Protein AF-A0A7R9CJ74-F1 (afdb_monomer_lite)

Secondary structure (DSSP, 8-state):
---EEEEEEE--TTTTGGG---S-STTSS-S-------TTHHHHHHHHHHHHHHHHHHT-------PPP--BTTEEEEE--EEEEEEE-TTS-TTTTTGGGS---S-EEEEES--TTTSSS-HHHHT--SEEEEEEEEEB-HHHHHTT-EEEEEEEE-SSEEEEEETTEEEEEEE-SSS-EEEE-TTT--BTSEEEEEEEEE----TTSSS------------

Foldseek 3Di:
DFKWKKKKKFDPPVVVVVPDDDDDPPPPPPPDDDDDDDPVVVVVVVVVVVVVVVVVVVVPPPPPPPDDHDDDPGMDMDTPFFKWWKDDPPPVCCVVVLVQQDPDPPTDIDGPRDDQLPPDPDPCRVPDFFKMKTKDKDAAALVSVVSVIWIKMKIAFAAAKKWKHKNSHTFDIDGHGHGMDMGICSPPDDHPDMIMMMMMGGNDADCPHVVHDDDDDPPDPPD

Organism: Timema cristinae (NCBI:txid61476)

Radius of gyration: 25.04 Å; chains: 1; bounding box: 39×67×77 Å

InterPro domains:
  IPR006104 Glycosyl hydrolases family 2, sugar binding domain [PF02837] (79-200)
  IPR008979 Galactose-binding-like domain superfamily [SSF49785] (65-220)

pLDDT: mean 78.17, std 23.74, range [27.81, 98.56]

Sequence (223 aa):
MPLEGYVLCSKSLFTQSLRQRPASVAQLANTLVVLSSTAEDEEIELKSSMLVWLCLLTYVVTADGMLYPQESETREVVSLDGIWKFKWDKNHEGFSDIWFSKELQNWTSMPVPSSFNDIPVSSSLRDHVGWVWYQRSFYAPTAWLKHNLRVFIRLGSVHYAANVWLKGELVTSHRGGALPFQGEVTQSVNYGGENIVTVAANNTLSQHTIPQGTVLHTNNTNR

Structure (mmCIF, N/CA/C/O backbone):
data_AF-A0A7R9CJ74-F1
#
_entry.id   AF-A0A7R9CJ74-F1
#
loop_
_atom_site.group_PDB
_atom_site.id
_atom_site.type_symbol
_atom_site.label_atom_id
_atom_site.label_alt_id
_atom_site.label_comp_id
_atom_site.label_asym_id
_atom_site.label_entity_id
_atom_site.label_seq_id
_atom_site.pdbx_PDB_ins_code
_atom_site.Cartn_x
_atom_site.Cartn_y
_atom_site.Cartn_z
_atom_site.occupancy
_atom_site.B_iso_or_equiv
_atom_site.auth_seq_id
_atom_site.auth_comp_id
_atom_site.auth_asym_id
_atom_site.auth_atom_id
_atom_site.pdbx_PDB_model_num
ATOM 1 N N . MET A 1 1 ? 13.252 -5.061 -1.702 1.00 32.75 1 MET A N 1
ATOM 2 C CA . MET A 1 1 ? 12.845 -5.331 -0.304 1.00 32.75 1 MET A CA 1
ATOM 3 C C . MET A 1 1 ? 11.335 -5.276 -0.235 1.00 32.75 1 MET A C 1
ATOM 5 O O . MET A 1 1 ? 10.751 -4.479 -0.968 1.00 32.75 1 MET A O 1
ATOM 9 N N . PRO A 1 2 ? 10.727 -6.190 0.522 1.00 41.88 2 PRO A N 1
ATOM 10 C CA . PRO A 1 2 ? 9.335 -6.526 0.333 1.00 41.88 2 PRO A CA 1
ATOM 11 C C . PRO A 1 2 ? 8.371 -5.503 0.922 1.00 41.88 2 PRO A C 1
ATOM 13 O O . PRO A 1 2 ? 8.668 -4.880 1.934 1.00 41.88 2 PRO A O 1
ATOM 16 N N . LEU A 1 3 ? 7.202 -5.379 0.292 1.00 39.25 3 LEU A N 1
ATOM 17 C CA . LEU A 1 3 ? 6.057 -4.702 0.891 1.00 39.25 3 LEU A CA 1
ATOM 18 C C . LEU A 1 3 ? 5.662 -5.471 2.158 1.00 39.25 3 LEU A C 1
ATOM 20 O O . LEU A 1 3 ? 5.455 -6.670 2.083 1.00 39.25 3 LEU A O 1
ATOM 24 N N . GLU A 1 4 ? 5.595 -4.829 3.313 1.00 38.75 4 GLU A N 1
ATOM 25 C CA . GLU A 1 4 ? 5.121 -5.451 4.559 1.00 38.75 4 GLU A CA 1
ATOM 26 C C . GLU A 1 4 ? 3.922 -4.635 5.025 1.00 38.75 4 GLU A C 1
ATOM 28 O O . GLU A 1 4 ? 4.028 -3.410 5.078 1.00 38.75 4 GLU A O 1
ATOM 33 N N . GLY A 1 5 ? 2.768 -5.255 5.273 1.00 40.25 5 GLY A N 1
ATOM 34 C CA . GLY A 1 5 ? 1.509 -4.532 5.466 1.00 40.25 5 GLY A CA 1
ATOM 35 C C . GLY A 1 5 ? 0.769 -4.977 6.721 1.00 40.25 5 GLY A C 1
ATOM 36 O O . GLY A 1 5 ? 0.480 -6.154 6.897 1.00 40.25 5 GLY A O 1
ATOM 37 N N . TYR A 1 6 ? 0.374 -4.022 7.555 1.00 43.97 6 TYR A N 1
ATOM 38 C CA . TYR A 1 6 ? -0.398 -4.239 8.774 1.00 43.97 6 TYR A CA 1
ATOM 39 C C . TYR A 1 6 ? -1.577 -3.268 8.831 1.00 43.97 6 TYR A C 1
ATOM 41 O O . TYR A 1 6 ? -1.462 -2.106 8.449 1.00 43.97 6 TYR A O 1
ATOM 49 N N . VAL A 1 7 ? -2.707 -3.707 9.373 1.00 53.47 7 VAL A N 1
ATOM 50 C CA . VAL A 1 7 ? -3.752 -2.816 9.884 1.00 53.47 7 VAL A CA 1
ATOM 51 C C . VAL A 1 7 ? -3.603 -2.769 11.398 1.00 53.47 7 VAL A C 1
ATOM 53 O O . VAL A 1 7 ? -3.742 -3.783 12.080 1.00 53.47 7 VAL A O 1
ATOM 56 N N . LEU A 1 8 ? -3.297 -1.589 11.927 1.00 44.00 8 LEU A N 1
ATOM 57 C CA . LEU A 1 8 ? -3.240 -1.330 13.361 1.00 44.00 8 LEU A CA 1
ATOM 58 C C . LEU A 1 8 ? -4.566 -0.713 13.799 1.00 44.00 8 LEU A C 1
ATOM 60 O O . LEU A 1 8 ? -4.994 0.301 13.252 1.00 44.00 8 LEU A O 1
ATOM 64 N N . CYS A 1 9 ? -5.174 -1.261 14.844 1.00 35.03 9 CYS A N 1
ATOM 65 C CA . CYS A 1 9 ? -6.313 -0.654 15.510 1.00 35.03 9 CYS A CA 1
ATOM 66 C C . CYS A 1 9 ? -5.962 -0.357 16.975 1.00 35.03 9 CYS A C 1
ATOM 68 O O . CYS A 1 9 ? -5.483 -1.232 17.692 1.00 35.03 9 CYS A O 1
ATOM 70 N N . SER A 1 10 ? -6.158 0.880 17.439 1.00 33.59 10 SER A N 1
ATOM 71 C CA . SER A 1 10 ? -5.828 1.289 18.813 1.00 33.59 10 SER A CA 1
ATOM 72 C C . SER A 1 10 ? -6.941 2.130 19.421 1.00 33.59 10 SER A C 1
ATOM 74 O O . SER A 1 10 ? -7.396 3.102 18.814 1.00 33.59 10 SER A O 1
ATOM 76 N N . LYS A 1 11 ? -7.305 1.856 20.683 1.00 29.02 11 LYS A N 1
ATOM 77 C CA . LYS A 1 11 ? -7.970 2.863 21.528 1.00 29.02 11 LYS A CA 1
ATOM 78 C C . LYS A 1 11 ? -7.045 4.075 21.620 1.00 29.02 11 LYS A C 1
ATOM 80 O O . LYS A 1 11 ? -5.838 3.921 21.825 1.00 29.02 11 LYS A O 1
ATOM 85 N N . SER A 1 12 ? -7.582 5.281 21.464 1.00 30.86 12 SER A N 1
ATOM 86 C CA . SER A 1 12 ? -6.839 6.482 21.842 1.00 30.86 12 SER A CA 1
ATOM 87 C C . SER A 1 12 ? -6.657 6.463 23.361 1.00 30.86 12 SER A C 1
ATOM 89 O O . SER A 1 12 ? -7.578 6.780 24.107 1.00 30.86 12 SER A O 1
ATOM 91 N N . LEU A 1 13 ? -5.473 6.076 23.843 1.00 33.56 13 LEU A N 1
ATOM 92 C CA . LEU A 1 13 ? -5.113 6.254 25.257 1.00 33.56 13 LEU A CA 1
ATOM 93 C C . LEU A 1 13 ? -4.895 7.736 25.605 1.00 33.56 13 LEU A C 1
ATOM 95 O O . LEU A 1 13 ? -4.852 8.103 26.779 1.00 33.56 13 LEU A O 1
ATOM 99 N N . PHE A 1 14 ? -4.810 8.608 24.596 1.00 30.73 14 PHE A N 1
ATOM 100 C CA . PHE A 1 14 ? -4.540 10.026 24.802 1.00 30.73 14 PHE A CA 1
ATOM 101 C C . PHE A 1 14 ? -5.739 10.796 25.370 1.00 30.73 14 PHE A C 1
ATOM 103 O O . PHE A 1 14 ? -5.551 11.811 26.031 1.00 30.73 14 PHE A O 1
ATOM 110 N N . THR A 1 15 ? -6.966 10.290 25.208 1.00 30.59 15 THR A N 1
ATOM 111 C CA . THR A 1 15 ? -8.166 10.917 25.792 1.00 30.59 15 THR A CA 1
ATOM 112 C C . THR A 1 15 ? -8.555 10.373 27.169 1.00 30.59 15 THR A C 1
ATOM 114 O O . THR A 1 15 ? -9.323 11.030 27.867 1.00 30.59 15 THR A O 1
ATOM 117 N N . GLN A 1 16 ? -8.014 9.232 27.618 1.00 29.72 16 GLN A N 1
ATOM 118 C CA . GLN A 1 16 ? -8.291 8.698 28.965 1.00 29.72 16 GLN A CA 1
ATOM 119 C C . GLN A 1 16 ? -7.237 9.071 30.019 1.00 29.72 16 GLN A C 1
ATOM 121 O O . GLN A 1 16 ? -7.574 9.166 31.198 1.00 29.72 16 GLN A O 1
ATOM 126 N N . SER A 1 17 ? -5.995 9.367 29.619 1.00 27.81 17 SER A N 1
ATOM 127 C CA . SER A 1 17 ? -4.910 9.720 30.555 1.00 27.81 17 SER A CA 1
ATOM 128 C C . SER A 1 17 ? -5.078 11.096 31.233 1.00 27.81 17 SER A C 1
ATOM 130 O O . SER A 1 17 ? -4.503 11.348 32.289 1.00 27.81 17 SER A O 1
ATOM 132 N N . LEU A 1 18 ? -5.927 11.982 30.696 1.00 32.66 18 LEU A N 1
ATOM 133 C CA . LEU A 1 18 ? -6.182 13.302 31.294 1.00 32.66 18 LEU A CA 1
ATOM 134 C C . LEU A 1 18 ? -7.270 13.312 32.381 1.00 32.66 18 LEU A C 1
ATOM 136 O O . LEU A 1 18 ? -7.538 14.367 32.949 1.00 32.66 18 LEU A O 1
ATOM 140 N N . ARG A 1 19 ? -7.891 12.169 32.712 1.00 34.31 19 ARG A N 1
ATOM 141 C CA . ARG A 1 19 ? -8.951 12.117 33.740 1.00 34.31 19 ARG A CA 1
ATOM 142 C C . ARG A 1 19 ? -8.518 11.596 35.106 1.00 34.31 19 ARG A C 1
ATOM 144 O O . ARG A 1 19 ? -9.346 11.573 36.012 1.00 34.31 19 ARG A O 1
ATOM 151 N N . GLN A 1 20 ? -7.254 11.215 35.282 1.00 33.47 20 GLN A N 1
ATOM 152 C CA . GLN A 1 20 ? -6.734 10.772 36.577 1.00 33.47 20 GLN A CA 1
ATOM 153 C C . GLN A 1 20 ? -5.291 11.236 36.793 1.00 33.47 20 GLN A C 1
ATOM 155 O O . GLN A 1 20 ? -4.343 10.468 36.657 1.00 33.47 20 GLN A O 1
ATOM 160 N N . ARG A 1 21 ? -5.117 12.502 37.180 1.00 33.47 21 ARG A N 1
ATOM 161 C CA . ARG A 1 21 ? -3.968 12.904 38.000 1.00 33.47 21 ARG A CA 1
ATOM 162 C C . ARG A 1 21 ? -4.468 13.750 39.173 1.00 33.47 21 ARG A C 1
ATOM 164 O O . ARG A 1 21 ? -5.246 14.675 38.942 1.00 33.47 21 ARG A O 1
ATOM 171 N N . PRO A 1 22 ? -4.084 13.417 40.417 1.00 32.72 22 PRO A N 1
ATOM 172 C CA . PRO A 1 22 ? -4.465 14.189 41.587 1.00 32.72 22 PRO A CA 1
ATOM 173 C C . PRO A 1 22 ? -3.803 15.571 41.556 1.00 32.72 22 PRO A C 1
ATOM 175 O O . PRO A 1 22 ? -2.738 15.770 40.970 1.00 32.72 22 PRO A O 1
ATOM 178 N N . ALA A 1 23 ? -4.476 16.530 42.182 1.00 42.03 23 ALA A N 1
ATOM 179 C CA . ALA A 1 23 ? -4.032 17.903 42.331 1.00 42.03 23 ALA A CA 1
ATOM 180 C C . ALA A 1 23 ? -2.684 17.984 43.069 1.00 42.03 23 ALA A C 1
ATOM 182 O O . ALA A 1 23 ? -2.648 17.861 44.287 1.00 42.03 23 ALA A O 1
ATOM 183 N N . SER A 1 24 ? -1.584 18.220 42.349 1.00 36.06 24 SER A N 1
ATOM 184 C CA . SER A 1 24 ? -0.340 18.751 42.933 1.00 36.06 24 SER A CA 1
ATOM 185 C C . SER A 1 24 ? 0.630 19.269 41.859 1.00 36.06 24 SER A C 1
ATOM 187 O O . SER A 1 24 ? 1.723 18.743 41.6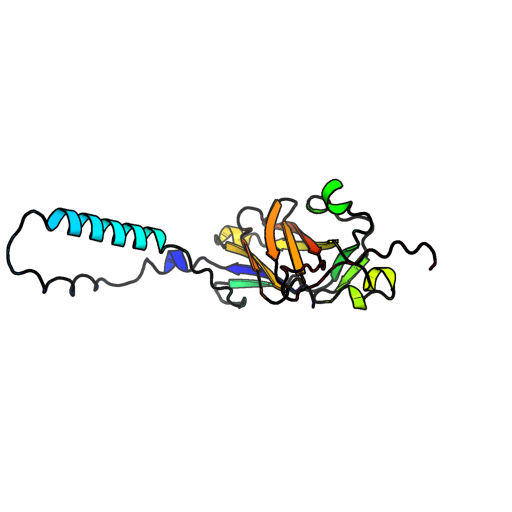78 1.00 36.06 24 SER A O 1
ATOM 189 N N . VAL A 1 25 ? 0.242 20.301 41.106 1.00 39.50 25 VAL A N 1
ATOM 190 C CA . VAL A 1 25 ? 1.214 21.115 40.333 1.00 39.50 25 VAL A CA 1
ATOM 191 C C . VAL A 1 25 ? 1.073 22.614 40.654 1.00 39.50 25 VAL A C 1
ATOM 193 O O . VAL A 1 25 ? 1.853 23.438 40.198 1.00 39.50 25 VAL A O 1
ATOM 196 N N . ALA A 1 26 ? 0.151 22.989 41.544 1.00 36.38 26 ALA A N 1
ATOM 197 C CA . ALA A 1 26 ? -0.111 24.383 41.906 1.00 36.38 26 ALA A CA 1
ATOM 198 C C . ALA A 1 26 ? 0.849 24.975 42.964 1.00 36.38 26 ALA A C 1
ATOM 200 O O . ALA A 1 26 ? 0.545 26.025 43.518 1.00 36.38 26 ALA A O 1
ATOM 201 N N . GLN A 1 27 ? 1.982 24.334 43.287 1.00 33.72 27 GLN A N 1
ATOM 202 C CA . GLN A 1 27 ? 2.745 24.696 44.495 1.00 33.72 27 GLN A CA 1
ATOM 203 C C . GLN A 1 27 ? 4.246 24.950 44.317 1.00 33.72 27 GLN A C 1
ATOM 205 O O . GLN A 1 27 ? 4.959 25.036 45.310 1.00 33.72 27 GLN A O 1
ATOM 210 N N . LEU A 1 28 ? 4.732 25.153 43.088 1.00 34.53 28 LEU A N 1
ATOM 211 C CA . LEU A 1 28 ? 6.130 25.555 42.848 1.00 34.53 28 LEU A CA 1
ATOM 212 C C . LEU A 1 28 ? 6.292 26.814 41.976 1.00 34.53 28 LEU A C 1
ATOM 214 O O . LEU A 1 28 ? 7.367 27.046 41.440 1.00 34.53 28 LEU A O 1
ATOM 218 N N . ALA A 1 29 ? 5.257 27.652 41.856 1.00 34.12 29 ALA A N 1
ATOM 219 C CA . ALA A 1 29 ? 5.323 28.889 41.062 1.00 34.12 29 ALA A CA 1
ATOM 220 C C . ALA A 1 29 ? 5.418 30.189 41.887 1.00 34.12 29 ALA A C 1
ATOM 222 O O . ALA A 1 29 ? 5.477 31.265 41.306 1.00 34.12 29 ALA A O 1
ATOM 223 N N . ASN A 1 30 ? 5.466 30.123 43.222 1.00 35.62 30 ASN A N 1
ATOM 224 C CA . ASN A 1 30 ? 5.477 31.318 44.076 1.00 35.62 30 ASN A CA 1
ATOM 225 C C . ASN A 1 30 ? 6.765 31.437 44.895 1.00 35.62 30 ASN A C 1
ATOM 227 O O . ASN A 1 30 ? 6.720 31.351 46.116 1.00 35.62 30 ASN A O 1
ATOM 231 N N . THR A 1 31 ? 7.917 31.643 44.255 1.00 36.56 31 THR A N 1
ATOM 232 C CA . THR A 1 31 ? 9.082 32.285 44.902 1.00 36.56 31 THR A CA 1
ATOM 233 C C . THR A 1 31 ? 10.048 32.822 43.841 1.00 36.56 31 THR A C 1
ATOM 235 O O . THR A 1 31 ? 11.108 32.244 43.648 1.00 36.56 31 THR A O 1
ATOM 238 N N . LEU A 1 32 ? 9.691 33.902 43.135 1.00 37.16 32 LEU A N 1
ATOM 239 C CA . LEU A 1 32 ? 10.663 34.892 42.632 1.00 37.16 32 LEU A CA 1
ATOM 240 C C . LEU A 1 32 ? 9.942 36.130 42.059 1.00 37.16 32 LEU A C 1
ATOM 242 O O . LEU A 1 32 ? 9.885 36.316 40.853 1.00 37.16 32 LEU A O 1
ATOM 246 N N . VAL A 1 33 ? 9.353 36.981 42.906 1.00 41.06 33 VAL A N 1
ATOM 247 C CA . VAL A 1 33 ? 8.925 38.331 42.480 1.00 41.06 33 VAL A CA 1
ATOM 248 C C . VAL A 1 33 ? 9.158 39.327 43.616 1.00 41.06 33 VAL A C 1
ATOM 250 O O . VAL A 1 33 ? 8.296 39.511 44.468 1.00 41.06 33 VAL A O 1
ATOM 253 N N . VAL A 1 34 ? 10.342 39.943 43.637 1.00 38.72 34 VAL A N 1
ATOM 254 C CA . VAL A 1 34 ? 10.684 41.232 44.283 1.00 38.72 34 VAL A CA 1
ATOM 255 C C . VAL A 1 34 ? 12.029 41.646 43.629 1.00 38.72 34 VAL A C 1
ATOM 257 O O . VAL A 1 34 ? 12.918 40.805 43.603 1.00 38.72 34 VAL A O 1
ATOM 260 N N . LEU A 1 35 ? 12.314 42.811 43.025 1.00 34.66 35 LEU A N 1
ATOM 261 C CA . LEU A 1 35 ? 11.886 44.211 43.160 1.00 34.66 35 LEU A CA 1
ATOM 262 C C . LEU A 1 35 ? 12.193 45.016 41.864 1.00 34.66 35 LEU A C 1
ATOM 264 O O . LEU A 1 35 ? 13.186 44.748 41.198 1.00 34.66 35 LEU A O 1
ATOM 268 N N . SER A 1 36 ? 11.413 46.091 41.676 1.00 30.94 36 SER A N 1
ATOM 269 C CA . SER A 1 36 ? 11.710 47.404 41.051 1.00 30.94 36 SER A CA 1
ATOM 270 C C . SER A 1 36 ? 11.825 47.589 39.521 1.00 30.94 36 SER A C 1
ATOM 272 O O . SER A 1 36 ? 12.813 47.181 38.931 1.00 30.94 36 SER A O 1
ATOM 274 N N . SER A 1 37 ? 10.914 48.441 38.999 1.00 36.34 37 SER A N 1
ATOM 275 C CA . SER A 1 37 ? 11.163 49.590 38.090 1.00 36.34 37 SER A CA 1
ATOM 276 C C . SER A 1 37 ? 11.772 49.259 36.714 1.00 36.34 37 SER A C 1
ATOM 278 O O . SER A 1 37 ? 12.973 49.066 36.639 1.00 36.34 37 SER A O 1
ATOM 280 N N . THR A 1 38 ? 11.036 49.249 35.595 1.00 35.34 38 THR A N 1
ATOM 281 C CA . THR A 1 38 ? 10.430 50.424 34.920 1.00 35.34 38 THR A CA 1
ATOM 282 C C . THR A 1 38 ? 9.397 49.990 33.863 1.00 35.34 38 THR A C 1
ATOM 284 O O . THR A 1 38 ? 9.497 48.908 33.304 1.00 35.34 38 THR A O 1
ATOM 287 N N . ALA A 1 39 ? 8.421 50.848 33.543 1.00 47.97 39 ALA A N 1
ATOM 288 C CA . ALA A 1 39 ? 7.267 50.581 32.663 1.00 47.97 39 ALA A CA 1
ATOM 289 C C . ALA A 1 39 ? 7.568 50.269 31.169 1.00 47.97 39 ALA A C 1
ATOM 291 O O . ALA A 1 39 ? 6.656 50.281 30.348 1.00 47.97 39 ALA A O 1
ATOM 292 N N . GLU A 1 40 ? 8.821 49.983 30.809 1.00 48.03 40 GLU A N 1
ATOM 293 C CA . GLU A 1 40 ? 9.227 49.496 29.480 1.00 48.03 40 GLU A CA 1
ATOM 294 C C . GLU A 1 40 ? 9.365 47.957 29.439 1.00 48.03 40 GLU A C 1
ATOM 296 O O . GLU A 1 40 ? 9.360 47.361 28.361 1.00 48.03 40 GLU A O 1
ATOM 301 N N . ASP A 1 41 ? 9.407 47.297 30.604 1.00 49.91 41 ASP A N 1
ATOM 302 C CA . ASP A 1 41 ? 9.644 45.852 30.724 1.00 49.91 41 ASP A CA 1
ATOM 303 C C . ASP A 1 41 ? 8.362 44.998 30.609 1.00 49.91 41 ASP A C 1
ATOM 305 O O . ASP A 1 41 ? 8.415 43.870 30.111 1.00 49.91 41 ASP A O 1
ATOM 309 N N . GLU A 1 42 ? 7.186 45.533 30.971 1.00 51.50 42 GLU A N 1
ATOM 310 C CA . GLU A 1 42 ? 5.911 44.787 30.923 1.00 51.50 42 GLU A CA 1
ATOM 311 C C . GLU A 1 42 ? 5.515 44.388 29.491 1.00 51.50 42 GLU A C 1
ATOM 313 O O . GLU A 1 42 ? 4.998 43.292 29.265 1.00 51.50 42 GLU A O 1
ATOM 318 N N . GLU A 1 43 ? 5.787 45.237 28.494 1.00 53.72 43 GLU A N 1
ATOM 319 C CA . GLU A 1 43 ? 5.426 44.953 27.099 1.00 53.72 43 GLU A CA 1
ATOM 320 C C . GLU A 1 43 ? 6.290 43.825 26.503 1.00 53.72 43 GLU A C 1
ATOM 322 O O . GLU A 1 43 ? 5.820 43.035 25.679 1.00 53.72 43 GLU A O 1
ATOM 327 N N . ILE A 1 44 ? 7.548 43.716 26.944 1.00 56.34 44 ILE A N 1
ATOM 328 C CA . ILE A 1 44 ? 8.481 42.654 26.546 1.00 56.34 44 ILE A CA 1
ATOM 329 C C . ILE A 1 44 ? 8.114 41.344 27.247 1.00 56.34 44 ILE A C 1
ATOM 331 O O . ILE A 1 44 ? 8.131 40.286 26.614 1.00 56.34 44 ILE A O 1
ATOM 335 N N . GLU A 1 45 ? 7.717 41.402 28.517 1.00 58.97 45 GLU A N 1
ATOM 336 C CA . GLU A 1 45 ? 7.310 40.234 29.298 1.00 58.97 45 GLU A CA 1
ATOM 337 C C . GLU A 1 45 ? 5.984 39.638 28.790 1.00 58.97 45 GLU A C 1
ATOM 339 O O . GLU A 1 45 ? 5.869 38.421 28.623 1.00 58.97 45 GLU A O 1
ATOM 344 N N . LEU A 1 46 ? 5.024 40.488 28.406 1.00 57.38 46 LEU A N 1
ATOM 345 C CA . LEU A 1 46 ? 3.790 40.091 27.718 1.00 57.38 46 LEU A CA 1
ATOM 346 C C . LEU A 1 46 ? 4.073 39.468 26.347 1.00 57.38 46 LEU A C 1
ATOM 348 O O . LEU A 1 46 ? 3.539 38.401 26.046 1.00 57.38 46 LEU A O 1
ATOM 352 N N . LYS A 1 47 ? 4.947 40.071 25.528 1.00 58.22 47 LYS A N 1
ATOM 353 C CA . LYS A 1 47 ? 5.340 39.510 24.220 1.00 58.22 47 LYS A CA 1
ATOM 354 C C . LYS A 1 47 ? 6.082 38.178 24.368 1.00 58.22 47 LYS A C 1
ATOM 356 O O . LYS A 1 47 ? 5.815 37.252 23.607 1.00 58.22 47 LYS A O 1
ATOM 361 N N . SER A 1 48 ? 6.954 38.053 25.367 1.00 57.09 48 SER A N 1
ATOM 362 C CA . SER A 1 48 ? 7.691 36.824 25.688 1.00 57.09 48 SER A CA 1
ATOM 363 C C . SER A 1 48 ? 6.754 35.714 26.181 1.00 57.09 48 SER A C 1
ATOM 365 O O . SER A 1 48 ? 6.795 34.597 25.671 1.00 57.09 48 SER A O 1
ATOM 367 N N . SER A 1 49 ? 5.820 36.039 27.081 1.00 65.94 49 SER A N 1
ATOM 368 C CA . SER A 1 49 ? 4.765 35.134 27.552 1.00 65.94 49 SER A CA 1
ATOM 369 C C . SER A 1 49 ? 3.857 34.681 26.406 1.00 65.94 49 SER A C 1
ATOM 371 O O . SER A 1 49 ? 3.600 33.488 26.251 1.00 65.94 49 SER A O 1
ATOM 373 N N . MET A 1 50 ? 3.446 35.599 25.527 1.00 66.75 50 MET A N 1
ATOM 374 C CA . MET A 1 50 ? 2.658 35.274 24.337 1.00 66.75 50 MET A CA 1
ATOM 375 C C . MET A 1 50 ? 3.424 34.382 23.355 1.00 66.75 50 MET A C 1
ATOM 377 O O . MET A 1 50 ? 2.816 33.469 22.805 1.00 66.75 50 MET A O 1
ATOM 381 N N . LEU A 1 51 ? 4.735 34.577 23.164 1.00 64.69 51 LEU A N 1
ATOM 382 C CA . LEU A 1 51 ? 5.566 33.674 22.359 1.00 64.69 51 LEU A CA 1
ATOM 383 C C . LEU A 1 51 ? 5.701 32.290 23.000 1.00 64.69 51 LEU A C 1
ATOM 385 O O . LEU A 1 51 ? 5.630 31.295 22.289 1.00 64.69 51 LEU A O 1
ATOM 389 N N . VAL A 1 52 ? 5.855 32.201 24.323 1.00 66.44 52 VAL A N 1
ATOM 390 C CA . VAL A 1 52 ? 5.915 30.917 25.039 1.00 66.44 52 VAL A CA 1
ATOM 391 C C . VAL A 1 52 ? 4.579 30.180 24.943 1.00 66.44 52 VAL A C 1
ATOM 393 O O . VAL A 1 52 ? 4.569 28.979 24.681 1.00 66.44 52 VAL A O 1
ATOM 396 N N . TRP A 1 53 ? 3.452 30.886 25.060 1.00 65.62 53 TRP A N 1
ATOM 397 C CA . TRP A 1 53 ? 2.119 30.319 24.849 1.00 65.62 53 TRP A CA 1
ATOM 398 C C . TRP A 1 53 ? 1.865 29.938 23.390 1.00 65.62 53 TRP A C 1
ATOM 400 O O . TRP A 1 53 ? 1.278 28.888 23.153 1.00 65.62 53 TRP A O 1
ATOM 410 N N . LEU A 1 54 ? 2.347 30.712 22.413 1.00 62.28 54 LEU A N 1
ATOM 411 C CA . LEU A 1 54 ? 2.272 30.374 20.987 1.00 62.28 54 LEU A CA 1
ATOM 412 C C . LEU A 1 54 ? 3.137 29.143 20.662 1.00 62.28 54 LEU A C 1
ATOM 414 O O . LEU A 1 54 ? 2.701 28.257 19.929 1.00 62.28 54 LEU A O 1
ATOM 418 N N . CYS A 1 55 ? 4.329 29.044 21.258 1.00 58.31 55 CYS A N 1
ATOM 419 C CA . CYS A 1 55 ? 5.209 27.878 21.194 1.00 58.31 55 CYS A CA 1
ATOM 420 C C . CYS A 1 55 ? 4.583 26.655 21.880 1.00 58.31 55 CYS A C 1
ATOM 422 O O . CYS A 1 55 ? 4.658 25.564 21.335 1.00 58.31 55 CYS A O 1
ATOM 424 N N . LEU A 1 56 ? 3.904 26.808 23.021 1.00 56.16 56 LEU A N 1
ATOM 425 C CA . LEU A 1 56 ? 3.184 25.718 23.694 1.00 56.16 56 LEU A CA 1
ATOM 426 C C . LEU A 1 56 ? 1.921 25.284 22.933 1.00 56.16 56 LEU A C 1
ATOM 428 O O . LEU A 1 56 ? 1.631 24.090 22.885 1.00 56.16 56 LEU A O 1
ATOM 432 N N . LEU A 1 57 ? 1.200 26.215 22.294 1.00 55.00 57 LEU A N 1
ATOM 433 C CA . LEU A 1 57 ? 0.043 25.903 21.442 1.00 55.00 57 LEU A CA 1
ATOM 434 C C . LEU A 1 57 ? 0.469 25.177 20.159 1.00 55.00 57 LEU A C 1
ATOM 436 O O . LEU A 1 57 ? -0.240 24.295 19.680 1.00 55.00 57 LEU A O 1
ATOM 440 N N . THR A 1 58 ? 1.633 25.536 19.609 1.00 51.81 58 THR A N 1
ATOM 441 C CA . THR A 1 58 ? 2.222 24.870 18.437 1.00 51.81 58 THR A CA 1
ATOM 442 C C . THR A 1 58 ? 2.953 23.578 18.799 1.00 51.81 58 THR A C 1
ATOM 444 O O . THR A 1 58 ? 3.023 22.691 17.960 1.00 51.81 58 THR A O 1
ATOM 447 N N . TYR A 1 59 ? 3.395 23.391 20.049 1.00 48.47 59 TYR A N 1
ATOM 448 C CA . TYR A 1 59 ? 3.970 22.139 20.568 1.00 48.47 59 TYR A CA 1
ATOM 449 C C . TYR A 1 59 ? 2.910 21.092 20.957 1.00 48.47 59 TYR A C 1
ATOM 451 O O . TYR A 1 59 ? 3.192 20.128 21.662 1.00 48.47 59 TYR A O 1
ATOM 459 N N . VAL A 1 60 ? 1.685 21.219 20.448 1.00 48.53 60 VAL A N 1
ATOM 460 C CA . VAL A 1 60 ? 0.821 20.052 20.218 1.00 48.53 60 VAL A CA 1
ATOM 461 C C . VAL A 1 60 ? 1.045 19.547 18.786 1.00 48.53 60 VAL A C 1
ATOM 463 O O . VAL A 1 60 ? 0.126 19.113 18.101 1.00 48.53 60 VAL A O 1
ATOM 466 N N . VAL A 1 61 ? 2.294 19.578 18.306 1.00 48.16 61 VAL A N 1
ATOM 467 C CA . VAL A 1 61 ? 2.720 18.616 17.291 1.00 48.16 61 VAL A CA 1
ATOM 468 C C . VAL A 1 61 ? 2.722 17.278 18.008 1.00 48.16 61 VAL A C 1
ATOM 470 O O . VAL A 1 61 ? 3.626 16.973 18.783 1.00 48.16 61 VAL A O 1
ATOM 473 N N . THR A 1 62 ? 1.664 16.497 17.809 1.00 50.06 62 THR A N 1
ATOM 474 C CA . THR A 1 62 ? 1.657 15.087 18.177 1.00 50.06 62 THR A CA 1
ATOM 475 C C . THR A 1 62 ? 2.908 14.467 17.571 1.00 50.06 62 THR A C 1
ATOM 477 O O . THR A 1 62 ? 3.000 14.313 16.354 1.00 50.06 62 THR A O 1
ATOM 480 N N . ALA A 1 63 ? 3.903 14.172 18.406 1.00 45.94 63 ALA A N 1
ATOM 481 C CA . ALA A 1 63 ? 5.029 13.354 18.006 1.00 45.94 63 ALA A CA 1
ATOM 482 C C . ALA A 1 63 ? 4.461 11.962 17.717 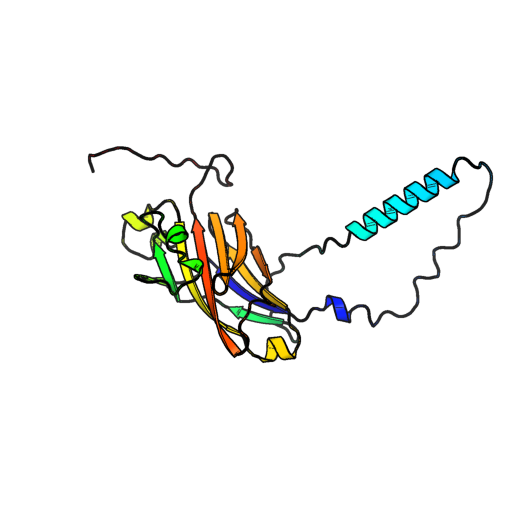1.00 45.94 63 ALA A C 1
ATOM 484 O O . ALA A 1 63 ? 4.301 11.139 18.620 1.00 45.94 63 ALA A O 1
ATOM 485 N N . ASP A 1 64 ? 4.067 11.737 16.466 1.00 63.03 64 ASP A N 1
ATOM 486 C CA . ASP A 1 64 ? 3.611 10.443 15.984 1.00 63.03 64 ASP A CA 1
ATOM 487 C C . ASP A 1 64 ? 4.836 9.526 15.939 1.00 63.03 64 ASP A C 1
ATOM 489 O O . ASP A 1 64 ? 5.586 9.451 14.965 1.00 63.03 64 ASP A O 1
ATOM 493 N N . GLY A 1 65 ? 5.104 8.868 17.065 1.00 71.69 65 GLY A N 1
ATOM 494 C CA . GLY A 1 65 ? 6.111 7.825 17.132 1.00 71.69 65 GLY A CA 1
ATOM 495 C C . GLY A 1 65 ? 5.683 6.665 16.238 1.00 71.69 65 GLY A C 1
ATOM 496 O O . GLY A 1 65 ? 4.609 6.095 16.423 1.00 71.69 65 GLY A O 1
ATOM 497 N N . MET A 1 66 ? 6.541 6.264 15.300 1.00 88.31 66 MET A N 1
ATOM 498 C CA . MET A 1 66 ? 6.297 5.140 14.388 1.00 88.31 66 MET A CA 1
ATOM 499 C C . MET A 1 66 ? 6.537 3.780 15.075 1.00 88.31 66 MET A C 1
ATOM 501 O O . MET A 1 66 ? 7.215 2.903 14.535 1.00 88.31 66 MET A O 1
ATOM 505 N N . LEU A 1 67 ? 5.994 3.615 16.286 1.00 88.25 67 LEU A N 1
ATOM 506 C CA . LEU A 1 67 ? 6.158 2.431 17.128 1.00 88.25 67 LEU A CA 1
ATOM 507 C C . LEU A 1 67 ? 5.675 1.175 16.405 1.00 88.25 67 LEU A C 1
ATOM 509 O O . LEU A 1 67 ? 4.697 1.205 15.656 1.00 88.25 67 LEU A O 1
ATOM 513 N N . TYR A 1 68 ? 6.361 0.061 16.645 1.00 88.62 68 TYR A N 1
ATOM 514 C CA . TYR A 1 68 ? 5.947 -1.208 16.070 1.00 88.62 68 TYR A CA 1
ATOM 515 C C . TYR A 1 68 ? 4.588 -1.641 16.668 1.00 88.62 68 TYR A C 1
ATOM 517 O O . TYR A 1 68 ? 4.419 -1.560 17.890 1.00 88.62 68 TYR A O 1
ATOM 525 N N . PRO A 1 69 ? 3.611 -2.067 15.843 1.00 90.50 69 PRO A N 1
ATOM 526 C CA . PRO A 1 69 ? 2.328 -2.596 16.302 1.00 90.50 69 PRO A CA 1
ATOM 527 C C . PRO A 1 69 ? 2.497 -3.751 17.293 1.00 90.50 69 PRO A C 1
ATOM 529 O O . PRO A 1 69 ? 3.228 -4.695 17.021 1.00 90.50 69 PRO A O 1
ATOM 532 N N . GLN A 1 70 ? 1.813 -3.691 18.431 1.00 91.94 70 GLN A N 1
ATOM 533 C CA . GLN A 1 70 ? 1.793 -4.765 19.426 1.00 91.94 70 GLN A CA 1
ATOM 534 C C . GLN A 1 70 ? 0.353 -4.953 19.902 1.00 91.94 70 GLN A C 1
ATOM 536 O O . GLN A 1 70 ? -0.321 -3.966 20.225 1.00 91.94 70 GLN A O 1
ATOM 541 N N . GLU A 1 71 ? -0.112 -6.201 19.919 1.00 92.81 71 GLU A N 1
ATOM 542 C CA . GLU A 1 71 ? -1.430 -6.548 20.448 1.00 92.81 71 GLU A CA 1
ATOM 543 C C . GLU A 1 71 ? -1.471 -6.376 21.968 1.00 92.81 71 GLU A C 1
ATOM 545 O O . GLU A 1 71 ? -0.501 -6.635 22.680 1.00 92.81 71 GLU A O 1
ATOM 550 N N . SER A 1 72 ? -2.603 -5.897 22.472 1.00 92.50 72 SER A N 1
ATOM 551 C CA . SER A 1 72 ? -2.865 -5.741 23.904 1.00 92.50 72 SER A CA 1
ATOM 552 C C . SER A 1 72 ? -4.370 -5.642 24.149 1.00 92.50 72 SER A C 1
ATOM 554 O O . SER A 1 72 ? -5.158 -5.568 23.213 1.00 92.50 72 SER A O 1
ATOM 556 N N . GLU A 1 73 ? -4.786 -5.486 25.403 1.00 89.88 73 GLU A N 1
ATOM 557 C CA . GLU A 1 73 ? -6.192 -5.237 25.771 1.00 89.88 73 GLU A CA 1
ATOM 558 C C . GLU A 1 73 ? -6.813 -3.983 25.111 1.00 89.88 73 GLU A C 1
ATOM 560 O O . GLU A 1 73 ? -8.032 -3.782 25.117 1.00 89.88 73 GLU A O 1
ATOM 565 N N . THR A 1 74 ? -5.977 -3.095 24.563 1.00 87.88 74 THR A N 1
ATOM 566 C CA . THR A 1 74 ? -6.397 -1.831 23.940 1.00 87.88 74 THR A CA 1
ATOM 567 C C . THR A 1 74 ? -6.044 -1.723 22.457 1.00 87.88 74 THR A C 1
ATOM 569 O O . THR A 1 74 ? -6.422 -0.729 21.825 1.00 87.88 74 THR A O 1
ATOM 572 N N . ARG A 1 75 ? -5.323 -2.712 21.909 1.00 90.75 75 ARG A N 1
ATOM 573 C CA . ARG A 1 75 ? -4.807 -2.707 20.537 1.00 90.75 75 ARG A CA 1
ATOM 574 C C . ARG A 1 75 ? -4.966 -4.065 19.883 1.00 90.75 75 ARG A C 1
ATOM 576 O O . ARG A 1 75 ? -4.490 -5.059 20.414 1.00 90.75 75 ARG A O 1
ATOM 583 N N . GLU A 1 76 ? -5.543 -4.055 18.694 1.00 92.69 76 GLU A N 1
ATOM 584 C CA . GLU A 1 76 ? -5.650 -5.225 17.828 1.00 92.69 76 GLU A CA 1
ATOM 585 C C . GLU A 1 76 ? -4.785 -4.999 16.584 1.00 92.69 76 GLU A C 1
ATOM 587 O O . GLU A 1 76 ? -4.714 -3.878 16.061 1.00 92.69 76 GLU A O 1
ATOM 592 N N . VAL A 1 77 ? -4.113 -6.052 16.115 1.00 93.12 77 VAL A N 1
ATOM 593 C CA . VAL A 1 77 ? -3.252 -6.000 14.931 1.00 93.12 77 VAL A CA 1
ATOM 594 C C . VAL A 1 77 ? -3.740 -7.035 13.930 1.00 93.12 77 VAL A C 1
ATOM 596 O O . VAL A 1 77 ? -3.701 -8.232 14.175 1.00 93.12 77 VAL A O 1
ATOM 599 N N . VAL A 1 78 ? -4.175 -6.576 12.760 1.00 93.56 78 VAL A N 1
ATOM 600 C CA . VAL A 1 78 ? -4.565 -7.465 11.663 1.00 93.56 78 VAL A CA 1
ATOM 601 C C . VAL A 1 78 ? -3.479 -7.409 10.601 1.00 93.56 78 VAL A C 1
ATOM 603 O O . VAL A 1 78 ? -3.256 -6.367 9.986 1.00 93.56 78 VAL A O 1
ATOM 606 N N . SER A 1 79 ? -2.786 -8.524 10.378 1.00 94.06 79 SER A N 1
ATOM 607 C CA . SER A 1 79 ? -1.787 -8.609 9.308 1.00 94.06 79 SER A CA 1
ATOM 608 C C . SER A 1 79 ? -2.460 -8.565 7.929 1.00 94.06 79 SER A C 1
ATOM 610 O O . SER A 1 79 ? -3.495 -9.195 7.692 1.00 94.06 79 SER A O 1
ATOM 612 N N . LEU A 1 80 ? -1.853 -7.818 7.002 1.00 96.12 80 LEU A N 1
ATOM 613 C CA . LEU A 1 80 ? -2.182 -7.845 5.577 1.00 96.12 80 LEU A CA 1
ATOM 614 C C . LEU A 1 80 ? -1.185 -8.705 4.785 1.00 96.12 80 LEU A C 1
ATOM 616 O O . LEU A 1 80 ? -1.190 -8.665 3.555 1.00 96.12 80 LEU A O 1
ATOM 620 N N . ASP A 1 81 ? -0.356 -9.508 5.446 1.00 94.81 81 ASP A N 1
ATOM 621 C CA . ASP A 1 81 ? 0.586 -10.415 4.792 1.00 94.81 81 ASP A CA 1
ATOM 622 C C . ASP A 1 81 ? -0.135 -11.617 4.176 1.00 94.81 81 ASP A C 1
ATOM 624 O O . ASP A 1 81 ? -1.222 -12.030 4.589 1.00 94.81 81 ASP A O 1
ATOM 628 N N . GLY A 1 82 ? 0.416 -12.162 3.100 1.00 94.38 82 GLY A N 1
ATOM 629 C CA . GLY A 1 82 ? -0.144 -13.261 2.315 1.00 94.38 82 GLY A CA 1
ATOM 630 C C . GLY A 1 82 ? -0.220 -12.912 0.834 1.00 94.38 82 GLY A C 1
ATOM 631 O O . GLY A 1 82 ? 0.620 -12.182 0.320 1.00 94.38 82 GLY A O 1
ATOM 632 N N . ILE A 1 83 ? -1.219 -13.435 0.127 1.00 96.56 83 ILE A N 1
ATOM 633 C CA . ILE A 1 83 ? -1.311 -13.287 -1.330 1.00 96.56 83 ILE A CA 1
ATOM 634 C C . ILE A 1 83 ? -2.103 -12.033 -1.703 1.00 96.56 83 ILE A C 1
ATOM 636 O O . ILE A 1 83 ? -3.265 -11.886 -1.332 1.00 96.56 83 ILE A O 1
ATOM 640 N N . TRP A 1 84 ? -1.475 -11.143 -2.465 1.00 98.00 84 TRP A N 1
ATOM 641 C CA . TRP A 1 84 ? -2.081 -9.939 -3.029 1.00 98.00 84 TRP A CA 1
ATOM 642 C C . TRP A 1 84 ? -2.322 -10.119 -4.527 1.00 98.00 84 TRP A C 1
ATOM 644 O O . TRP A 1 84 ? -1.595 -10.850 -5.205 1.00 98.00 84 TRP A O 1
ATOM 654 N N . LYS A 1 85 ? -3.318 -9.410 -5.063 1.00 98.06 85 LYS A N 1
ATOM 655 C CA . LYS A 1 85 ? -3.436 -9.194 -6.507 1.00 98.06 85 LYS A CA 1
ATOM 656 C C . LYS A 1 85 ? -2.320 -8.249 -6.927 1.00 98.06 85 LYS A C 1
ATOM 658 O O . LYS A 1 85 ? -2.157 -7.195 -6.320 1.00 98.06 85 LYS A O 1
ATOM 663 N N . PHE A 1 86 ? -1.577 -8.606 -7.960 1.00 97.19 86 PHE A N 1
ATOM 664 C CA . PHE A 1 86 ? -0.470 -7.824 -8.490 1.00 97.19 86 PHE A CA 1
ATOM 665 C C . PHE A 1 86 ? -0.671 -7.551 -9.971 1.00 97.19 86 PHE A C 1
ATOM 667 O O . PHE A 1 86 ? -0.988 -8.457 -10.745 1.00 97.19 86 PHE A O 1
ATOM 674 N N . LYS A 1 87 ? -0.447 -6.305 -10.377 1.00 95.88 87 LYS A N 1
ATOM 675 C CA . LYS A 1 87 ? -0.460 -5.900 -11.777 1.00 95.88 87 LYS A CA 1
ATOM 676 C C . LYS A 1 87 ? 0.736 -5.020 -12.084 1.00 95.88 87 LYS A C 1
ATOM 678 O O . LYS A 1 87 ? 0.986 -4.006 -11.435 1.00 95.88 87 LYS A O 1
ATOM 683 N N . TRP A 1 88 ? 1.461 -5.422 -13.113 1.00 92.31 88 TRP A N 1
ATOM 684 C CA . TRP A 1 88 ? 2.560 -4.656 -13.668 1.00 92.31 88 TRP A CA 1
ATOM 685 C C . TRP A 1 88 ? 2.019 -3.565 -14.601 1.00 92.31 88 TRP A C 1
ATOM 687 O O . TRP A 1 88 ? 1.302 -3.867 -15.554 1.00 92.31 88 TRP A O 1
ATOM 697 N N . ASP A 1 89 ? 2.363 -2.303 -14.334 1.00 94.12 89 ASP A N 1
ATOM 698 C CA . ASP A 1 89 ? 1.948 -1.155 -15.145 1.00 94.12 89 ASP A CA 1
ATOM 699 C C . ASP A 1 89 ? 2.928 -0.893 -16.297 1.00 94.12 89 ASP A C 1
ATOM 701 O O . ASP A 1 89 ? 3.739 0.036 -16.267 1.00 94.12 89 ASP A O 1
ATOM 705 N N . LYS A 1 90 ? 2.891 -1.769 -17.304 1.00 89.81 90 LYS A N 1
ATOM 706 C CA . LYS A 1 90 ? 3.816 -1.722 -18.446 1.00 89.81 90 LYS A CA 1
ATOM 707 C C . LYS A 1 90 ? 3.636 -0.470 -19.314 1.00 89.81 90 LYS A C 1
ATOM 709 O O . LYS A 1 90 ? 4.615 0.024 -19.864 1.00 89.81 90 LYS A O 1
ATOM 714 N N . ASN A 1 91 ? 2.403 0.021 -19.436 1.00 91.56 91 ASN A N 1
ATOM 715 C CA . ASN A 1 91 ? 2.043 1.124 -20.332 1.00 91.56 91 ASN A CA 1
ATOM 716 C C . ASN A 1 91 ? 1.820 2.458 -19.598 1.00 91.56 91 ASN A C 1
ATOM 718 O O . ASN A 1 91 ? 1.426 3.431 -20.234 1.00 91.56 91 ASN A O 1
ATOM 722 N N . HIS A 1 92 ? 2.064 2.514 -18.284 1.00 93.25 92 HIS A N 1
ATOM 723 C CA . HIS A 1 92 ? 1.802 3.687 -17.437 1.00 93.25 92 HIS A CA 1
ATOM 724 C C . HIS A 1 92 ? 0.326 4.124 -17.422 1.00 93.25 92 HIS A C 1
ATOM 726 O O . HIS A 1 92 ? 0.012 5.311 -17.338 1.00 93.25 92 HIS A O 1
ATOM 732 N N . GLU A 1 93 ? -0.580 3.153 -17.491 1.00 94.75 93 GLU A N 1
ATOM 733 C CA . GLU A 1 93 ? -2.027 3.347 -17.608 1.00 94.75 93 GLU A CA 1
ATOM 734 C C . GLU A 1 93 ? -2.742 3.287 -16.247 1.00 94.75 93 GLU A C 1
ATOM 736 O O . GLU A 1 93 ? -3.897 3.689 -16.129 1.00 94.75 93 GLU A O 1
ATOM 741 N N . GLY A 1 94 ? -2.078 2.834 -15.177 1.00 95.44 94 GLY A N 1
ATOM 742 C CA . GLY A 1 94 ? -2.761 2.555 -13.911 1.00 95.44 94 GLY A CA 1
ATOM 743 C C . GLY A 1 94 ? -3.428 3.772 -13.263 1.00 95.44 94 GLY A C 1
ATOM 744 O O . GLY A 1 94 ? -4.503 3.656 -12.665 1.00 95.44 94 GLY A O 1
ATOM 745 N N . PHE A 1 95 ? -2.831 4.957 -13.422 1.00 96.69 95 PHE A N 1
ATOM 746 C CA . PHE A 1 95 ? -3.428 6.208 -12.952 1.00 96.69 95 PHE A CA 1
ATOM 747 C C . PHE A 1 95 ? -4.536 6.719 -13.878 1.00 96.69 95 PHE A C 1
ATOM 749 O O . PHE A 1 95 ? -5.567 7.158 -13.372 1.00 96.69 95 PHE A O 1
ATOM 756 N N . SER A 1 96 ? -4.358 6.647 -15.204 1.00 96.56 96 SER A N 1
ATOM 757 C CA . SER A 1 96 ? -5.375 7.090 -16.171 1.00 96.56 96 SER A CA 1
ATOM 758 C C . SER A 1 96 ? -6.626 6.216 -16.126 1.00 96.56 96 SER A C 1
ATOM 760 O O . SER A 1 96 ? -7.741 6.725 -16.207 1.00 96.56 96 SER A O 1
ATOM 762 N N . ASP A 1 97 ? -6.448 4.914 -15.905 1.00 96.31 97 ASP A N 1
ATOM 763 C CA . ASP A 1 97 ? -7.532 3.935 -15.821 1.00 96.31 97 ASP A CA 1
ATOM 764 C C . ASP A 1 97 ? -8.154 3.844 -14.422 1.00 96.31 97 ASP A C 1
ATOM 766 O O . ASP A 1 97 ? -9.159 3.144 -14.221 1.00 96.31 97 ASP A O 1
ATOM 770 N N . ILE A 1 98 ? -7.600 4.587 -13.457 1.00 97.00 98 ILE A N 1
ATOM 771 C CA . ILE A 1 98 ? -8.110 4.712 -12.089 1.00 97.00 98 ILE A CA 1
ATOM 772 C C . ILE A 1 98 ? -8.126 3.344 -11.382 1.00 97.00 98 ILE A C 1
ATOM 774 O O . ILE A 1 98 ? -9.107 2.956 -10.741 1.00 97.00 98 ILE A O 1
ATOM 778 N N . TRP A 1 99 ? -7.036 2.576 -11.495 1.00 97.25 99 TRP A N 1
ATOM 779 C CA . TRP A 1 99 ? -6.941 1.250 -10.864 1.00 97.25 99 TRP A CA 1
ATOM 780 C C . TRP A 1 99 ? -7.027 1.304 -9.334 1.00 97.25 99 TRP A C 1
ATOM 782 O O . TRP A 1 99 ? -7.441 0.331 -8.713 1.00 97.25 99 TRP A O 1
ATOM 792 N N . PHE A 1 100 ? -6.717 2.447 -8.714 1.00 96.75 100 PHE A N 1
ATOM 793 C CA . PHE A 1 100 ? -6.856 2.639 -7.267 1.00 96.75 100 PHE A CA 1
ATOM 794 C C . PHE A 1 100 ? -8.303 2.575 -6.753 1.00 96.75 100 PHE A C 1
ATOM 796 O O . PHE A 1 100 ? -8.499 2.292 -5.571 1.00 96.75 100 PHE A O 1
ATOM 803 N N . SER A 1 101 ? -9.302 2.815 -7.611 1.00 94.94 101 SER A N 1
ATOM 804 C CA . SER A 1 101 ? -10.725 2.905 -7.235 1.00 94.94 101 SER A CA 1
ATOM 805 C C . SER A 1 101 ? -11.572 1.721 -7.730 1.00 94.94 101 SER A C 1
ATOM 807 O O . SER A 1 101 ? -12.786 1.687 -7.546 1.00 94.94 101 SER A O 1
ATOM 809 N N . LYS A 1 102 ? -10.952 0.738 -8.389 1.00 94.56 102 LYS A N 1
ATOM 810 C CA . LYS A 1 102 ? -11.642 -0.393 -9.024 1.00 94.56 102 LYS A CA 1
ATOM 811 C C . LYS A 1 102 ? -10.988 -1.706 -8.617 1.00 94.56 102 LYS A C 1
ATOM 813 O O . LYS A 1 102 ? -9.830 -1.736 -8.205 1.00 94.56 102 LYS A O 1
ATOM 818 N N . GLU A 1 103 ? -11.712 -2.807 -8.773 1.00 94.56 103 GLU A N 1
ATOM 819 C CA . GLU A 1 103 ? -11.092 -4.124 -8.674 1.00 94.56 103 GLU A CA 1
ATOM 820 C C . GLU A 1 103 ? -10.079 -4.305 -9.810 1.00 94.56 103 GLU A C 1
ATOM 822 O O . GLU A 1 103 ? -10.400 -4.115 -10.989 1.00 94.56 103 GLU A O 1
ATOM 827 N N . LEU A 1 104 ? -8.852 -4.673 -9.448 1.00 95.38 104 LEU A N 1
ATOM 828 C CA . LEU A 1 104 ? -7.767 -4.876 -10.394 1.00 95.38 104 LEU A CA 1
ATOM 829 C C . LEU A 1 104 ? -8.141 -6.015 -11.355 1.00 95.38 104 LEU A C 1
ATOM 831 O O . LEU A 1 104 ? -8.577 -7.076 -10.916 1.00 95.38 104 LEU A O 1
ATOM 835 N N . GLN A 1 105 ? -7.971 -5.797 -12.660 1.00 95.06 105 GLN A N 1
ATOM 836 C CA . GLN A 1 105 ? -8.236 -6.780 -13.722 1.00 95.06 105 GLN A CA 1
ATOM 837 C C . GLN A 1 105 ? -6.923 -7.239 -14.361 1.00 95.06 105 GLN A C 1
ATOM 839 O O . GLN A 1 105 ? -5.981 -6.446 -14.436 1.00 95.06 105 GLN A O 1
ATOM 844 N N . ASN A 1 106 ? -6.876 -8.473 -14.880 1.00 94.31 106 ASN A N 1
ATOM 845 C CA . ASN A 1 106 ? -5.674 -9.077 -15.482 1.00 94.31 106 ASN A CA 1
ATOM 846 C C . ASN A 1 106 ? -4.462 -9.050 -14.530 1.00 94.31 106 ASN A C 1
ATOM 848 O O . ASN A 1 106 ? -3.381 -8.578 -14.881 1.00 94.31 106 ASN A O 1
ATOM 852 N N . TRP A 1 107 ? -4.678 -9.500 -13.295 1.00 95.56 107 TRP A N 1
ATOM 853 C CA . TRP A 1 107 ? -3.671 -9.555 -12.239 1.00 95.56 107 TRP A CA 1
ATOM 854 C C . TRP A 1 107 ? -3.089 -10.964 -12.092 1.00 95.56 107 TRP A C 1
ATOM 856 O O . TRP A 1 107 ? -3.659 -11.947 -12.559 1.00 95.56 107 TRP A O 1
ATOM 866 N N . THR A 1 108 ? -1.959 -11.055 -11.398 1.00 95.19 108 THR A N 1
ATOM 867 C CA . THR A 1 108 ? -1.361 -12.310 -10.927 1.00 95.19 108 THR A CA 1
ATOM 868 C C . THR A 1 108 ? -1.220 -12.293 -9.406 1.00 95.19 108 THR A C 1
ATOM 870 O O . THR A 1 108 ? -1.274 -11.233 -8.783 1.00 95.19 108 THR A O 1
ATOM 873 N N . SER A 1 109 ? -1.080 -13.457 -8.786 1.00 96.00 109 SER A N 1
ATOM 874 C CA . SER A 1 109 ? -0.869 -13.576 -7.344 1.00 96.00 109 SER A CA 1
ATOM 875 C C . SER A 1 109 ? 0.566 -13.212 -6.973 1.00 96.00 109 SER A C 1
ATOM 877 O O . SER A 1 109 ? 1.511 -13.726 -7.567 1.00 96.00 109 SER A O 1
ATOM 879 N N . MET A 1 110 ? 0.734 -12.366 -5.958 1.00 95.56 110 MET A N 1
ATOM 880 C CA . MET A 1 110 ? 2.043 -11.994 -5.424 1.00 95.56 110 MET A CA 1
ATOM 881 C C . MET A 1 110 ? 2.060 -12.179 -3.905 1.00 95.56 110 MET A C 1
ATOM 883 O O . MET A 1 110 ? 1.213 -11.595 -3.224 1.00 95.56 110 MET A O 1
ATOM 887 N N . PRO A 1 111 ? 2.982 -12.984 -3.349 1.00 95.94 111 PRO A N 1
ATOM 888 C CA . PRO A 1 111 ? 3.150 -13.068 -1.910 1.00 95.94 111 PRO A CA 1
ATOM 889 C C . PRO A 1 111 ? 3.687 -11.743 -1.367 1.00 95.94 111 PRO A C 1
ATOM 891 O O . PRO A 1 111 ? 4.495 -11.068 -1.996 1.00 95.94 111 PRO A O 1
ATOM 894 N N . VAL A 1 112 ? 3.244 -11.370 -0.183 1.00 95.38 112 VAL A N 1
ATOM 895 C CA . VAL A 1 112 ? 3.664 -10.180 0.551 1.00 95.38 112 VAL A CA 1
ATOM 896 C C . VAL A 1 112 ? 3.894 -10.646 1.991 1.00 95.38 112 VAL A C 1
ATOM 898 O O . VAL A 1 112 ? 2.972 -11.234 2.554 1.00 95.38 112 VAL A O 1
ATOM 901 N N . PRO A 1 113 ? 5.089 -10.471 2.576 1.00 94.88 113 PRO A N 1
ATOM 902 C CA . PRO A 1 113 ? 6.229 -9.733 2.041 1.00 94.88 113 PRO A CA 1
ATOM 903 C C . PRO A 1 113 ? 7.020 -10.471 0.943 1.00 94.88 113 PRO A C 1
ATOM 905 O O . PRO A 1 113 ? 7.513 -11.574 1.149 1.00 94.88 113 PRO A O 1
ATOM 908 N N . SER A 1 114 ? 7.206 -9.840 -0.227 1.00 90.06 114 SER A N 1
ATOM 909 C CA . SER A 1 114 ? 8.204 -10.257 -1.232 1.00 90.06 114 SER A CA 1
ATOM 910 C C . SER A 1 114 ? 8.699 -9.099 -2.116 1.00 90.06 114 SER A C 1
ATOM 912 O O . SER A 1 114 ? 8.059 -8.048 -2.204 1.00 90.06 114 SER A O 1
ATOM 914 N N . SER A 1 115 ? 9.856 -9.280 -2.763 1.00 90.94 115 SER A N 1
ATOM 915 C CA . SER A 1 115 ? 10.286 -8.423 -3.876 1.00 90.94 115 SER A CA 1
ATOM 916 C C . SER A 1 115 ? 9.714 -8.990 -5.171 1.00 90.94 115 SER A C 1
ATOM 918 O O . SER A 1 115 ? 10.012 -10.132 -5.510 1.00 90.94 115 SER A O 1
ATOM 920 N N . PHE A 1 116 ? 8.938 -8.205 -5.925 1.00 91.31 116 PHE A N 1
ATOM 921 C CA . PHE A 1 116 ? 8.297 -8.711 -7.147 1.00 91.31 116 PHE A CA 1
ATOM 922 C C . PHE A 1 116 ? 9.290 -9.168 -8.222 1.00 91.31 116 PHE A C 1
ATOM 924 O O . PHE A 1 116 ? 8.907 -9.926 -9.106 1.00 91.31 116 PHE A O 1
ATOM 931 N N . ASN A 1 117 ? 10.539 -8.697 -8.169 1.00 90.38 117 ASN A N 1
ATOM 932 C CA . ASN A 1 117 ? 11.564 -8.985 -9.170 1.00 90.38 117 ASN A CA 1
ATOM 933 C C . ASN A 1 117 ? 11.912 -10.479 -9.257 1.00 90.38 117 ASN A C 1
ATOM 935 O O . ASN A 1 117 ? 12.230 -10.948 -10.345 1.00 90.38 117 ASN A O 1
ATOM 939 N N . ASP A 1 118 ? 11.829 -11.205 -8.137 1.00 85.94 118 ASP A N 1
ATOM 940 C CA . ASP A 1 118 ? 12.337 -12.580 -8.028 1.00 85.94 118 ASP A CA 1
ATOM 941 C C . ASP A 1 118 ? 11.228 -13.637 -7.924 1.00 85.94 118 ASP A C 1
ATOM 943 O O . ASP A 1 118 ? 11.515 -14.833 -7.939 1.00 85.94 118 ASP A O 1
ATOM 947 N N . ILE A 1 119 ? 9.958 -13.225 -7.812 1.00 90.56 119 ILE A N 1
ATOM 948 C CA . ILE A 1 119 ? 8.841 -14.176 -7.709 1.00 90.56 119 ILE A CA 1
ATOM 949 C C . ILE A 1 119 ? 8.48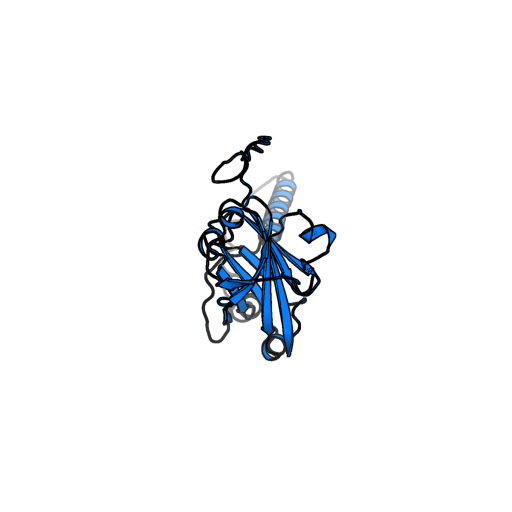9 -14.765 -9.085 1.00 90.56 119 ILE A C 1
ATOM 951 O O . ILE A 1 119 ? 8.424 -15.990 -9.206 1.00 90.56 119 ILE A O 1
ATOM 955 N N . PRO A 1 120 ? 8.272 -13.966 -10.149 1.00 86.62 120 PRO A N 1
ATOM 956 C CA . PRO A 1 120 ? 7.984 -14.512 -11.472 1.00 86.62 120 PRO A CA 1
ATOM 957 C C . PRO A 1 120 ? 9.272 -14.744 -12.270 1.00 86.62 120 PRO A C 1
ATOM 959 O O . PRO A 1 120 ? 10.209 -13.959 -12.214 1.00 86.62 120 PRO A O 1
ATOM 962 N N . VAL A 1 121 ? 9.285 -15.771 -13.124 1.00 82.94 121 VAL A N 1
ATOM 963 C CA . VAL A 1 121 ? 10.458 -16.152 -13.948 1.00 82.94 121 VAL A CA 1
ATOM 964 C C . VAL A 1 121 ? 10.690 -15.200 -15.146 1.00 82.94 121 VAL A C 1
ATOM 966 O O . VAL A 1 121 ? 11.590 -15.388 -15.961 1.00 82.94 121 VAL A O 1
ATOM 969 N N . SER A 1 122 ? 9.878 -14.149 -15.290 1.00 87.88 122 SER A N 1
ATOM 970 C CA . SER A 1 122 ? 9.937 -13.218 -16.423 1.00 87.88 122 SER A CA 1
ATOM 971 C C . SER A 1 122 ? 11.062 -12.190 -16.261 1.00 87.88 122 SER A C 1
ATOM 973 O O . SER A 1 122 ? 10.995 -11.315 -15.398 1.00 87.88 122 SER A O 1
ATOM 975 N N . SER A 1 123 ? 12.056 -12.227 -17.156 1.00 86.19 123 SER A N 1
ATOM 976 C CA . SER A 1 123 ? 13.141 -11.233 -17.196 1.00 86.19 123 SER A CA 1
ATOM 977 C C . SER A 1 123 ? 12.631 -9.804 -17.384 1.00 86.19 123 SER A C 1
ATOM 979 O O . SER A 1 123 ? 13.135 -8.889 -16.743 1.00 86.19 123 SER A O 1
ATOM 981 N N . SER A 1 124 ? 11.591 -9.609 -18.201 1.00 87.81 124 SER A N 1
ATOM 982 C CA . SER A 1 124 ? 11.021 -8.281 -18.444 1.00 87.81 124 SER A CA 1
ATOM 983 C C . SER A 1 124 ? 10.382 -7.665 -17.201 1.00 87.81 124 SER A C 1
ATOM 985 O O . SER A 1 124 ? 10.403 -6.449 -17.053 1.00 87.81 124 SER A O 1
ATOM 987 N N . LEU A 1 125 ? 9.820 -8.491 -16.313 1.00 88.44 125 LEU A N 1
ATOM 988 C CA . LEU A 1 125 ? 9.272 -8.006 -15.049 1.00 88.44 125 LEU A CA 1
ATOM 989 C C . LEU A 1 125 ? 10.376 -7.781 -14.013 1.00 88.44 125 LEU A C 1
ATOM 991 O O . LEU A 1 125 ? 10.338 -6.786 -13.293 1.00 88.44 125 LEU A O 1
ATOM 995 N N . ARG A 1 126 ? 11.369 -8.675 -13.953 1.00 89.56 126 ARG A N 1
ATOM 996 C CA . ARG A 1 126 ? 12.532 -8.521 -13.070 1.00 89.56 126 ARG A CA 1
ATOM 997 C C . ARG A 1 126 ? 13.256 -7.200 -13.320 1.00 89.56 126 ARG A C 1
ATOM 999 O O . ARG A 1 126 ? 13.595 -6.510 -12.362 1.00 89.56 126 ARG A O 1
ATOM 1006 N N . ASP A 1 127 ? 13.440 -6.845 -14.588 1.00 90.25 127 ASP A N 1
ATOM 1007 C CA . ASP A 1 127 ? 14.179 -5.653 -15.012 1.00 90.25 127 ASP A CA 1
ATOM 1008 C C . ASP A 1 127 ? 13.264 -4.412 -15.161 1.00 90.25 127 ASP A C 1
ATOM 1010 O O . ASP A 1 127 ? 13.693 -3.376 -15.671 1.00 90.25 127 ASP A O 1
ATOM 1014 N N . HIS A 1 128 ? 11.998 -4.497 -14.726 1.00 91.06 128 HIS A N 1
ATOM 1015 C CA . HIS A 1 128 ? 11.039 -3.393 -14.821 1.00 91.06 128 HIS A CA 1
ATOM 1016 C C . HIS A 1 128 ? 11.433 -2.209 -13.937 1.00 91.06 128 HIS A C 1
ATOM 1018 O O . HIS A 1 128 ? 11.764 -2.369 -12.759 1.00 91.06 128 HIS A O 1
ATOM 1024 N N . VAL A 1 129 ? 11.294 -1.004 -14.492 1.00 92.56 129 VAL A N 1
ATOM 1025 C CA . VAL A 1 129 ? 11.431 0.267 -13.779 1.00 92.56 129 VAL A CA 1
ATOM 1026 C C . VAL A 1 129 ? 10.161 1.087 -13.982 1.00 92.56 129 VAL A C 1
ATOM 1028 O O . VAL A 1 129 ? 9.797 1.418 -15.109 1.00 92.56 129 VAL A O 1
ATOM 1031 N N . GLY A 1 130 ? 9.489 1.429 -12.887 1.00 94.06 130 GLY A N 1
ATOM 1032 C CA . GLY A 1 130 ? 8.276 2.233 -12.884 1.00 94.06 130 GLY A CA 1
ATOM 1033 C C . GLY A 1 130 ? 7.241 1.723 -11.891 1.00 94.06 130 GLY A C 1
ATOM 1034 O O . GLY A 1 130 ? 7.566 1.126 -10.865 1.00 94.06 130 GLY A O 1
ATOM 1035 N N . TRP A 1 131 ? 5.972 1.986 -12.199 1.00 96.56 131 TRP A N 1
ATOM 1036 C CA . TRP A 1 131 ? 4.858 1.646 -11.322 1.00 96.56 131 TRP A CA 1
ATOM 1037 C C . TRP A 1 131 ? 4.488 0.161 -11.398 1.00 96.56 131 TRP A C 1
ATOM 1039 O O . TRP A 1 131 ? 4.520 -0.472 -12.455 1.00 96.56 131 TRP A O 1
ATOM 1049 N N . VAL A 1 132 ? 4.109 -0.382 -10.250 1.00 96.88 132 VAL A N 1
ATOM 1050 C CA . VAL A 1 132 ? 3.437 -1.669 -10.085 1.00 96.88 132 VAL A CA 1
ATOM 1051 C C . VAL A 1 132 ? 2.319 -1.503 -9.063 1.00 96.88 132 VAL A C 1
ATOM 1053 O O . VAL A 1 132 ? 2.401 -0.656 -8.172 1.00 96.88 132 VAL A O 1
ATOM 1056 N N . TRP A 1 133 ? 1.273 -2.307 -9.190 1.00 98.06 133 TRP A N 1
ATOM 1057 C CA . TRP A 1 133 ? 0.058 -2.184 -8.398 1.00 98.06 133 TRP A CA 1
ATOM 1058 C C . TRP A 1 133 ? -0.193 -3.457 -7.610 1.00 98.06 133 TRP A C 1
ATOM 1060 O O . TRP A 1 133 ? -0.151 -4.555 -8.162 1.00 98.06 133 TRP A O 1
ATOM 1070 N N . TYR A 1 134 ? -0.492 -3.289 -6.331 1.00 98.25 134 TYR A N 1
ATOM 1071 C CA . TYR A 1 134 ? -0.897 -4.340 -5.414 1.00 98.25 134 TYR A CA 1
ATOM 1072 C C . TYR A 1 134 ? -2.303 -4.042 -4.917 1.00 98.25 134 TYR A C 1
ATOM 1074 O O . TYR A 1 134 ? -2.625 -2.892 -4.624 1.00 98.25 134 TYR A O 1
ATOM 1082 N N . GLN A 1 135 ? -3.139 -5.063 -4.782 1.00 98.00 135 GLN A N 1
ATOM 1083 C CA . GLN A 1 135 ? -4.467 -4.921 -4.206 1.00 98.00 135 GLN A CA 1
ATOM 1084 C C . GLN A 1 135 ? -4.794 -6.106 -3.301 1.00 98.00 135 GLN A C 1
ATOM 1086 O O . GLN A 1 135 ? -4.550 -7.263 -3.652 1.00 98.00 135 GLN A O 1
ATOM 1091 N N . ARG A 1 136 ? -5.360 -5.816 -2.131 1.00 96.88 136 ARG A N 1
ATOM 1092 C CA . ARG A 1 136 ? -5.793 -6.821 -1.159 1.00 96.88 136 ARG A CA 1
ATOM 1093 C C . ARG A 1 136 ? -7.043 -6.363 -0.436 1.00 96.88 136 ARG A C 1
ATOM 1095 O O . ARG A 1 136 ? -7.177 -5.180 -0.128 1.00 96.88 136 ARG A O 1
ATOM 1102 N N . SER A 1 137 ? -7.929 -7.310 -0.141 1.00 96.25 137 SER A N 1
ATOM 1103 C CA . SER A 1 137 ? -9.070 -7.056 0.723 1.00 96.25 137 SER A CA 1
ATOM 1104 C C . SER A 1 137 ? -8.842 -7.500 2.164 1.00 96.25 137 SER A C 1
ATOM 1106 O O . SER A 1 137 ? -8.014 -8.365 2.461 1.00 96.25 137 SER A O 1
ATOM 1108 N N . PHE A 1 138 ? -9.562 -6.854 3.074 1.00 95.62 138 PHE A N 1
ATOM 1109 C CA . PHE A 1 138 ? -9.626 -7.204 4.485 1.00 95.62 138 PHE A CA 1
ATOM 1110 C C . PHE A 1 138 ? -11.004 -6.849 5.050 1.00 95.62 138 PHE A C 1
ATOM 1112 O O . PHE A 1 138 ? -11.747 -6.047 4.477 1.00 95.62 138 PHE A O 1
ATOM 1119 N N . TYR A 1 139 ? -11.335 -7.426 6.202 1.00 95.31 139 TYR A N 1
ATOM 1120 C CA . TYR A 1 139 ? -12.564 -7.125 6.930 1.00 95.31 139 TYR A CA 1
ATOM 1121 C C . TYR A 1 139 ? -12.235 -6.384 8.221 1.00 95.31 139 TYR A C 1
ATOM 1123 O O . TYR A 1 139 ? -11.335 -6.781 8.958 1.00 95.31 139 TYR A O 1
ATOM 1131 N N . ALA A 1 140 ? -12.984 -5.317 8.494 1.00 94.06 140 ALA A N 1
ATOM 1132 C CA . ALA A 1 140 ? -12.886 -4.558 9.734 1.00 94.06 140 ALA A CA 1
ATOM 1133 C C . ALA A 1 140 ? -14.082 -4.902 10.639 1.00 94.06 140 ALA A C 1
ATOM 1135 O O . ALA A 1 140 ? -15.220 -4.594 10.270 1.00 94.06 140 ALA A O 1
ATOM 1136 N N . PRO A 1 141 ? -13.885 -5.533 11.810 1.00 94.31 141 PRO A N 1
ATOM 1137 C CA . PRO A 1 141 ? -14.967 -5.845 12.740 1.00 94.31 141 PRO A CA 1
ATOM 1138 C C . PRO A 1 141 ? -15.779 -4.610 13.160 1.00 94.31 141 PRO A C 1
ATOM 1140 O O . PRO A 1 141 ? -15.228 -3.550 13.454 1.00 94.31 141 PRO A O 1
ATOM 1143 N N . THR A 1 142 ? -17.104 -4.753 13.295 1.00 95.44 142 THR A N 1
ATOM 1144 C CA . THR A 1 142 ? -17.972 -3.668 13.813 1.00 95.44 142 THR A CA 1
ATOM 1145 C C . THR A 1 142 ? -17.641 -3.277 15.256 1.00 95.44 142 THR A C 1
ATOM 1147 O O . THR A 1 142 ? -17.957 -2.167 15.682 1.00 95.44 142 THR A O 1
ATOM 1150 N N . ALA A 1 143 ? -16.979 -4.165 16.006 1.00 94.19 143 ALA A N 1
ATOM 1151 C CA . ALA A 1 143 ? -16.477 -3.892 17.348 1.00 94.19 143 ALA A CA 1
ATOM 1152 C C . ALA A 1 143 ? -15.511 -2.694 17.377 1.00 94.19 143 ALA A C 1
ATOM 1154 O O . ALA A 1 143 ? -15.579 -1.895 18.308 1.00 94.19 143 ALA A O 1
ATOM 1155 N N . TRP A 1 144 ? -14.687 -2.506 16.338 1.00 94.44 144 TRP A N 1
ATOM 1156 C CA . TRP A 1 144 ? -13.761 -1.373 16.257 1.00 94.44 144 TRP A CA 1
ATOM 1157 C C . TRP A 1 144 ? -14.496 -0.031 16.278 1.00 94.44 144 TRP A C 1
ATOM 1159 O O . TRP A 1 144 ? -14.114 0.873 17.018 1.00 94.44 144 TRP A O 1
ATOM 1169 N N . LEU A 1 145 ? -15.605 0.072 15.539 1.00 94.25 145 LEU A N 1
ATOM 1170 C CA . LEU A 1 145 ? -16.457 1.260 15.546 1.00 94.25 145 LEU A CA 1
ATOM 1171 C C . LEU A 1 145 ? -17.187 1.423 16.886 1.00 94.25 145 LEU A C 1
ATOM 1173 O O . LEU A 1 145 ? -17.181 2.508 17.461 1.00 94.25 145 LEU A O 1
ATOM 1177 N N . LYS A 1 146 ? -17.774 0.341 17.420 1.00 93.12 146 LYS A N 1
ATOM 1178 C CA . LYS A 1 146 ? -18.500 0.365 18.707 1.00 93.12 146 LYS A CA 1
ATOM 1179 C C . LYS A 1 146 ? -17.621 0.828 19.872 1.00 93.12 146 LYS A C 1
ATOM 1181 O O . LYS A 1 146 ? -18.112 1.489 20.780 1.00 93.12 146 LYS A O 1
ATOM 1186 N N . HIS A 1 147 ? -16.335 0.486 19.846 1.00 92.06 147 HIS A N 1
ATOM 1187 C CA . HIS A 1 147 ? -15.360 0.890 20.858 1.00 92.06 147 HIS A CA 1
ATOM 1188 C C . HIS A 1 147 ? -14.621 2.194 20.525 1.00 92.06 147 HIS A C 1
ATOM 1190 O O . HIS A 1 147 ? -13.716 2.568 21.272 1.00 92.06 147 HIS A O 1
ATOM 1196 N N . ASN A 1 148 ? -15.010 2.889 19.450 1.00 92.44 148 ASN A N 1
ATOM 1197 C CA . ASN A 1 148 ? -14.399 4.136 18.988 1.00 92.44 148 ASN A CA 1
ATOM 1198 C C . ASN A 1 148 ? -12.869 4.023 18.833 1.00 92.44 148 ASN A C 1
ATOM 1200 O O . ASN A 1 148 ? -12.102 4.847 19.342 1.00 92.44 148 ASN A O 1
ATOM 1204 N N . LEU A 1 149 ? -12.419 2.940 18.194 1.00 92.94 149 LEU A N 1
ATOM 1205 C CA . LEU A 1 149 ? -11.004 2.684 17.952 1.00 92.94 149 LEU A CA 1
ATOM 1206 C C . LEU A 1 149 ? -10.511 3.470 16.737 1.00 92.94 149 LEU A C 1
ATOM 1208 O O . LEU A 1 149 ? -11.197 3.548 15.719 1.00 92.94 149 LEU A O 1
ATOM 1212 N N . ARG A 1 150 ? -9.282 3.989 16.819 1.00 95.06 150 ARG A N 1
ATOM 1213 C CA . ARG A 1 150 ? -8.583 4.553 15.661 1.00 95.06 150 ARG A CA 1
ATOM 1214 C C . ARG A 1 150 ? -7.998 3.419 14.835 1.00 95.06 150 ARG A C 1
ATOM 1216 O O . ARG A 1 150 ? -7.396 2.501 15.396 1.00 95.06 150 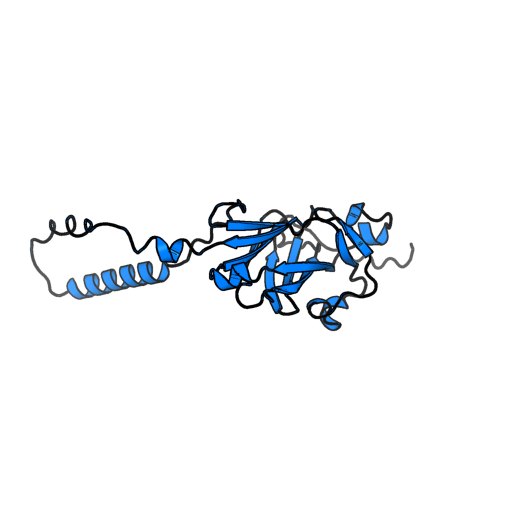ARG A O 1
ATOM 1223 N N . VAL A 1 151 ? -8.162 3.486 13.521 1.00 96.12 151 VAL A N 1
ATOM 1224 C CA . VAL A 1 151 ? -7.693 2.463 12.582 1.00 96.12 151 VAL A CA 1
ATOM 1225 C C . VAL A 1 151 ? -6.636 3.075 11.679 1.00 96.12 151 VAL A C 1
ATOM 1227 O O . VAL A 1 151 ? -6.844 4.146 11.120 1.00 96.12 151 VAL A O 1
ATOM 1230 N N . PHE A 1 152 ? -5.518 2.384 11.508 1.00 96.56 152 PHE A N 1
ATOM 1231 C CA . PHE A 1 152 ? -4.407 2.797 10.666 1.00 96.56 152 PHE A CA 1
ATOM 1232 C C . PHE A 1 152 ? -4.024 1.668 9.721 1.00 96.56 152 PHE A C 1
ATOM 1234 O O . PHE A 1 152 ? -3.931 0.513 10.133 1.00 96.56 152 PHE A O 1
ATOM 1241 N N . ILE A 1 153 ? -3.729 2.010 8.473 1.00 96.44 153 ILE A N 1
ATOM 1242 C CA . ILE A 1 153 ? -2.982 1.127 7.575 1.00 96.44 153 ILE A CA 1
ATOM 1243 C C . ILE A 1 153 ? -1.514 1.503 7.732 1.00 96.44 153 ILE A C 1
ATOM 1245 O O . ILE A 1 153 ? -1.145 2.654 7.501 1.00 96.44 153 ILE A O 1
ATOM 1249 N N . ARG A 1 154 ? -0.686 0.542 8.128 1.00 95.50 154 ARG A N 1
ATOM 1250 C CA . ARG A 1 154 ? 0.760 0.680 8.286 1.00 95.50 154 ARG A CA 1
ATOM 1251 C C . ARG A 1 154 ? 1.459 -0.203 7.267 1.00 95.50 154 ARG A C 1
ATOM 1253 O O . ARG A 1 154 ? 1.148 -1.384 7.167 1.00 95.50 154 ARG A O 1
ATOM 1260 N N . LEU A 1 155 ? 2.452 0.339 6.576 1.00 94.94 155 LEU A N 1
ATOM 1261 C CA . LEU A 1 155 ? 3.386 -0.462 5.798 1.00 94.94 155 LEU A CA 1
ATOM 1262 C C . LEU A 1 155 ? 4.776 -0.382 6.424 1.00 94.94 155 LEU A C 1
ATOM 1264 O O . LEU A 1 155 ? 5.238 0.702 6.777 1.00 94.94 155 LEU A O 1
ATOM 1268 N N . GLY A 1 156 ? 5.415 -1.537 6.606 1.00 92.06 156 GLY A N 1
ATOM 1269 C CA . GLY A 1 156 ? 6.741 -1.656 7.214 1.00 92.06 156 GLY A CA 1
ATOM 1270 C C . GLY A 1 156 ? 7.840 -1.085 6.321 1.00 92.06 156 GLY A C 1
ATOM 1271 O O . GLY A 1 156 ? 8.737 -0.393 6.795 1.00 92.06 156 GLY A O 1
ATOM 1272 N N . SER A 1 157 ? 7.739 -1.345 5.020 1.00 90.56 157 SER A N 1
ATOM 1273 C CA . SER A 1 157 ? 8.688 -0.911 3.999 1.00 90.56 157 SER A CA 1
ATOM 1274 C C . SER A 1 157 ? 8.026 -1.015 2.626 1.00 90.56 157 SER A C 1
ATOM 1276 O O . SER A 1 157 ? 7.288 -1.964 2.373 1.00 90.56 157 SER A O 1
ATOM 1278 N N . VAL A 1 158 ? 8.278 -0.050 1.735 1.00 93.31 158 VAL A N 1
ATOM 1279 C CA . VAL A 1 158 ? 7.941 -0.154 0.305 1.00 93.31 158 VAL A CA 1
ATOM 1280 C C . VAL A 1 158 ? 9.030 0.529 -0.512 1.00 93.31 158 VAL A C 1
ATOM 1282 O O . VAL A 1 158 ? 9.250 1.729 -0.391 1.00 93.31 158 VAL A O 1
ATOM 1285 N N . HIS A 1 159 ? 9.713 -0.223 -1.373 1.00 89.88 159 HIS A N 1
ATOM 1286 C CA . HIS A 1 159 ? 10.795 0.314 -2.199 1.00 89.88 159 HIS A CA 1
ATOM 1287 C C . HIS A 1 159 ? 10.284 0.787 -3.575 1.00 89.88 159 HIS A C 1
ATOM 1289 O O . HIS A 1 159 ? 9.740 -0.021 -4.322 1.00 89.88 159 HIS A O 1
ATOM 1295 N N . TYR A 1 160 ? 10.475 2.040 -4.003 1.00 89.31 160 TYR A N 1
ATOM 1296 C CA . TYR A 1 160 ? 11.031 3.217 -3.306 1.00 89.31 160 TYR A CA 1
ATOM 1297 C C . TYR A 1 160 ? 9.969 4.268 -2.946 1.00 89.31 160 TYR A C 1
ATOM 1299 O O . TYR A 1 160 ? 10.073 4.915 -1.905 1.00 89.31 160 TYR A O 1
ATOM 1307 N N . ALA A 1 161 ? 8.976 4.476 -3.809 1.00 95.38 161 ALA A N 1
ATOM 1308 C CA . ALA A 1 161 ? 7.849 5.361 -3.544 1.00 95.38 161 ALA A CA 1
ATOM 1309 C C . ALA A 1 161 ? 6.550 4.560 -3.511 1.00 95.38 161 ALA A C 1
ATOM 1311 O O . ALA A 1 161 ? 6.401 3.597 -4.263 1.00 95.38 161 ALA A O 1
ATOM 1312 N N . ALA A 1 162 ? 5.616 4.972 -2.663 1.00 97.19 162 ALA A N 1
ATOM 1313 C CA . ALA A 1 162 ? 4.345 4.298 -2.478 1.00 97.19 162 ALA A CA 1
ATOM 1314 C C . ALA A 1 162 ? 3.202 5.300 -2.361 1.00 97.19 162 ALA A C 1
ATOM 1316 O O . ALA A 1 162 ? 3.321 6.291 -1.644 1.00 97.19 162 ALA A O 1
ATOM 1317 N N . ASN A 1 163 ? 2.081 4.985 -3.000 1.00 98.25 163 ASN A N 1
ATOM 1318 C CA . ASN A 1 163 ? 0.793 5.623 -2.760 1.00 98.25 163 ASN A CA 1
ATOM 1319 C C . ASN A 1 163 ? -0.194 4.539 -2.323 1.00 98.25 163 ASN A C 1
ATOM 1321 O O . ASN A 1 163 ? -0.230 3.463 -2.924 1.00 98.25 163 ASN A O 1
ATOM 1325 N N . VAL A 1 164 ? -0.972 4.812 -1.279 1.00 98.38 164 VAL A N 1
ATOM 1326 C CA . VAL A 1 164 ? -1.879 3.840 -0.660 1.00 98.38 164 VAL A CA 1
ATOM 1327 C C . VAL A 1 164 ? -3.285 4.403 -0.650 1.00 98.38 164 VAL A C 1
ATOM 1329 O O . VAL A 1 164 ? -3.519 5.490 -0.122 1.00 98.38 164 VAL A O 1
ATOM 1332 N N . TRP A 1 165 ? -4.222 3.631 -1.185 1.00 98.56 165 TRP A N 1
ATOM 1333 C CA . TRP A 1 165 ? -5.635 3.965 -1.208 1.00 98.56 165 TRP A CA 1
ATOM 1334 C C . TRP A 1 165 ? -6.458 2.929 -0.459 1.00 98.56 165 TRP A C 1
ATOM 1336 O O . TRP A 1 165 ? -6.169 1.733 -0.517 1.00 98.56 165 TRP A O 1
ATOM 1346 N N . LEU A 1 166 ? -7.530 3.388 0.176 1.00 97.88 166 LEU A N 1
ATOM 1347 C CA . LEU A 1 166 ? -8.583 2.550 0.731 1.00 97.88 166 LEU A CA 1
ATOM 1348 C C . LEU A 1 166 ? -9.877 2.854 -0.022 1.00 97.88 166 LEU A C 1
ATOM 1350 O O . LEU A 1 166 ? -10.377 3.973 0.039 1.00 97.88 166 LEU A O 1
ATOM 1354 N N . LYS A 1 167 ? -10.414 1.867 -0.750 1.00 92.69 167 LYS A N 1
ATOM 1355 C CA . LYS A 1 167 ? -11.633 2.018 -1.573 1.00 92.69 167 LYS A CA 1
ATOM 1356 C C . LYS A 1 167 ? -11.595 3.254 -2.499 1.00 92.69 167 LYS A C 1
ATOM 1358 O O . LYS A 1 167 ? -12.592 3.951 -2.652 1.00 92.69 167 LYS A O 1
ATOM 1363 N N . GLY A 1 168 ? -10.435 3.540 -3.090 1.00 93.75 168 GLY A N 1
ATOM 1364 C CA . GLY A 1 168 ? -10.242 4.670 -4.004 1.00 93.75 168 GLY A CA 1
ATOM 1365 C C . GLY A 1 168 ? -9.865 6.006 -3.357 1.00 93.75 168 GLY A C 1
ATOM 1366 O O . GLY A 1 168 ? -9.432 6.903 -4.077 1.00 93.75 168 GLY A O 1
ATOM 1367 N N . GLU A 1 169 ? -9.948 6.146 -2.033 1.00 96.62 169 GLU A N 1
ATOM 1368 C CA . GLU A 1 169 ? -9.506 7.349 -1.315 1.00 96.62 169 GLU A CA 1
ATOM 1369 C C . GLU A 1 169 ? -8.019 7.248 -0.958 1.00 96.62 169 GLU A C 1
ATOM 1371 O O . GLU A 1 169 ? -7.588 6.227 -0.423 1.00 96.62 169 GLU A O 1
ATOM 1376 N N . LEU A 1 170 ? -7.224 8.280 -1.264 1.00 97.94 170 LEU A N 1
ATOM 1377 C CA . LEU A 1 170 ? -5.797 8.306 -0.931 1.00 97.94 170 LEU A CA 1
ATOM 1378 C C . LEU A 1 170 ? -5.627 8.479 0.582 1.00 97.94 170 LEU A C 1
ATOM 1380 O O . LEU A 1 170 ? -5.996 9.507 1.136 1.00 97.94 170 LEU A O 1
ATOM 1384 N N . VAL A 1 171 ? -5.019 7.486 1.224 1.00 96.69 171 VAL A N 1
ATOM 1385 C CA . VAL A 1 171 ? -4.832 7.434 2.679 1.00 96.69 171 VAL A CA 1
ATOM 1386 C C . VAL A 1 171 ? -3.467 7.976 3.084 1.00 96.69 171 VAL A C 1
ATOM 1388 O O . VAL A 1 171 ? -3.338 8.722 4.049 1.00 96.69 171 VAL A O 1
ATOM 1391 N N . THR A 1 172 ? -2.418 7.552 2.381 1.00 96.62 172 THR A N 1
ATOM 1392 C CA . THR A 1 172 ? -1.044 7.954 2.686 1.00 96.62 172 THR A CA 1
ATOM 1393 C C . THR A 1 172 ? -0.140 7.749 1.475 1.00 96.62 172 THR A C 1
ATOM 1395 O O . THR A 1 172 ? -0.459 6.997 0.549 1.00 96.62 172 THR A O 1
ATOM 1398 N N . SER A 1 173 ? 1.002 8.427 1.482 1.00 97.19 173 SER A N 1
ATOM 1399 C CA . SER A 1 173 ? 2.064 8.247 0.497 1.00 97.19 173 SER A CA 1
ATOM 1400 C C . SER A 1 173 ? 3.420 8.332 1.181 1.00 97.19 173 SER A C 1
ATOM 1402 O O . SER A 1 173 ? 3.564 9.003 2.204 1.00 97.19 173 SER A O 1
ATOM 1404 N N . HIS A 1 174 ? 4.418 7.658 0.624 1.00 95.19 174 HIS A N 1
ATOM 1405 C CA . HIS A 1 174 ? 5.759 7.640 1.187 1.00 95.19 174 HIS A CA 1
ATOM 1406 C C . HIS A 1 174 ? 6.824 7.594 0.097 1.00 95.19 174 HIS A C 1
ATOM 1408 O O . HIS A 1 174 ? 6.620 7.031 -0.978 1.00 95.19 174 HIS A O 1
ATOM 1414 N N . ARG A 1 175 ? 7.977 8.195 0.389 1.00 93.69 175 ARG A N 1
ATOM 1415 C CA . ARG A 1 175 ? 9.202 8.078 -0.402 1.00 93.69 175 ARG A CA 1
ATOM 1416 C C . ARG A 1 175 ? 10.330 7.700 0.542 1.00 93.69 175 ARG A C 1
ATOM 1418 O O . ARG A 1 175 ? 10.591 8.420 1.501 1.00 93.69 175 ARG A O 1
ATOM 1425 N N . GLY A 1 176 ? 10.999 6.602 0.234 1.00 88.00 176 GLY A N 1
ATOM 1426 C CA . GLY A 1 176 ? 11.956 5.970 1.128 1.00 88.00 176 GLY A CA 1
ATOM 1427 C C . GLY A 1 176 ? 11.651 4.484 1.225 1.00 88.00 176 GLY A C 1
ATOM 1428 O O . GLY A 1 176 ? 10.517 4.086 1.448 1.00 88.00 176 GLY A O 1
ATOM 1429 N N . GLY A 1 177 ? 12.667 3.648 1.024 1.00 83.88 177 GLY A N 1
ATOM 1430 C CA . GLY A 1 177 ? 12.473 2.201 1.057 1.00 83.88 177 GLY A CA 1
ATOM 1431 C C . GLY A 1 177 ? 12.491 1.617 2.467 1.00 83.88 177 GLY A C 1
ATOM 1432 O O . GLY A 1 177 ? 11.739 0.703 2.766 1.00 83.88 177 GLY A O 1
ATOM 1433 N N . ALA A 1 178 ? 13.345 2.139 3.344 1.00 85.19 178 ALA A N 1
ATOM 1434 C CA . ALA A 1 178 ? 13.759 1.429 4.554 1.00 85.19 178 ALA A CA 1
ATOM 1435 C C . ALA A 1 178 ? 12.991 1.808 5.831 1.00 85.19 178 ALA A C 1
ATOM 1437 O O . ALA A 1 178 ? 13.337 1.311 6.900 1.00 85.19 178 ALA A O 1
ATOM 1438 N N . LEU A 1 179 ? 12.003 2.706 5.750 1.00 90.19 179 LEU A N 1
ATOM 1439 C CA . LEU A 1 179 ? 11.276 3.193 6.921 1.00 90.19 179 LEU A CA 1
ATOM 1440 C C . LEU A 1 179 ? 9.773 2.911 6.818 1.00 90.19 179 LEU A C 1
ATOM 1442 O O . LEU A 1 179 ? 9.198 3.030 5.734 1.00 90.19 179 LEU A O 1
ATOM 1446 N N . PRO A 1 180 ? 9.131 2.585 7.952 1.00 93.69 180 PRO A N 1
ATOM 1447 C CA . PRO A 1 180 ? 7.695 2.407 7.996 1.00 93.69 180 PRO A CA 1
ATOM 1448 C C . PRO A 1 180 ? 6.951 3.732 7.850 1.00 93.69 180 PRO A C 1
ATOM 1450 O O . PRO A 1 180 ? 7.416 4.792 8.275 1.00 93.69 180 PRO A O 1
ATOM 1453 N N . PHE A 1 181 ? 5.738 3.640 7.322 1.00 94.19 181 PHE A N 1
ATOM 1454 C CA . PHE A 1 181 ? 4.788 4.742 7.245 1.00 94.19 181 PHE A CA 1
ATOM 1455 C C . PHE A 1 181 ? 3.369 4.226 7.475 1.00 94.19 181 PHE A C 1
ATOM 1457 O O . PHE A 1 181 ? 3.084 3.036 7.323 1.00 94.19 181 PHE A O 1
ATOM 1464 N N . GLN A 1 182 ? 2.468 5.119 7.869 1.00 95.94 182 GLN A N 1
ATOM 1465 C CA . GLN A 1 182 ? 1.074 4.773 8.118 1.00 95.94 182 GLN A CA 1
ATOM 1466 C C . GLN A 1 182 ? 0.140 5.916 7.727 1.00 95.94 182 GLN A C 1
ATOM 1468 O O . GLN A 1 182 ? 0.572 7.059 7.580 1.00 95.94 182 GLN A O 1
ATOM 1473 N N . GLY A 1 183 ? -1.139 5.603 7.566 1.00 95.19 183 GLY A N 1
ATOM 1474 C CA . GLY A 1 183 ? -2.205 6.592 7.445 1.00 95.19 183 GLY A CA 1
ATOM 1475 C C . GLY A 1 183 ? -3.430 6.151 8.230 1.00 95.19 183 GLY A C 1
ATOM 1476 O O . GLY A 1 183 ? -3.749 4.960 8.279 1.00 95.19 183 GLY A O 1
ATOM 1477 N N . GLU A 1 184 ? -4.080 7.108 8.885 1.00 95.88 184 GLU A N 1
ATOM 1478 C CA . GLU A 1 184 ? -5.326 6.863 9.605 1.00 95.88 184 GLU A CA 1
ATOM 1479 C C . GLU A 1 184 ? -6.480 6.692 8.612 1.00 95.88 184 GLU A C 1
ATOM 1481 O O . GLU A 1 184 ? -6.627 7.465 7.672 1.00 95.88 184 GLU A O 1
ATOM 1486 N N . VAL A 1 185 ? -7.304 5.671 8.834 1.00 96.94 185 VAL A N 1
ATOM 1487 C CA . VAL A 1 185 ? -8.443 5.299 7.982 1.00 96.94 185 VAL A CA 1
ATOM 1488 C C . VAL A 1 185 ? -9.743 5.162 8.767 1.00 96.94 185 VAL A C 1
ATOM 1490 O O . VAL A 1 185 ? -10.730 4.651 8.246 1.00 96.94 185 VAL A O 1
ATOM 1493 N N . THR A 1 186 ? -9.764 5.619 10.020 1.00 96.06 186 THR A N 1
ATOM 1494 C CA . THR A 1 186 ? -10.901 5.494 10.946 1.00 96.06 186 THR A CA 1
ATOM 1495 C C . THR A 1 186 ? -12.236 5.910 10.313 1.00 96.06 186 THR A C 1
ATOM 1497 O O . THR A 1 186 ? -13.248 5.253 10.521 1.00 96.06 186 THR A O 1
ATOM 1500 N N . GLN A 1 187 ? -12.254 6.975 9.506 1.00 94.94 187 GLN A N 1
ATOM 1501 C CA . GLN A 1 187 ? -13.483 7.477 8.873 1.00 94.94 187 GLN A CA 1
ATOM 1502 C C . GLN A 1 187 ? -13.807 6.798 7.534 1.00 94.94 187 GLN A C 1
ATOM 1504 O O . GLN A 1 187 ? -14.968 6.737 7.139 1.00 94.94 187 GLN A O 1
ATOM 1509 N N . SER A 1 188 ? -12.795 6.265 6.850 1.00 94.94 188 SER A N 1
ATOM 1510 C CA . SER A 1 188 ? -12.922 5.704 5.502 1.00 94.94 188 SER A CA 1
ATOM 1511 C C . SER A 1 188 ? -13.211 4.200 5.512 1.00 94.94 188 SER A C 1
ATOM 1513 O O . SER A 1 188 ? -13.696 3.658 4.518 1.00 94.94 188 SER A O 1
ATOM 1515 N N . VAL A 1 189 ? -12.941 3.496 6.616 1.00 96.12 189 VAL A N 1
ATOM 1516 C CA . VAL A 1 189 ? -13.168 2.047 6.751 1.00 96.12 189 VAL A CA 1
ATOM 1517 C C . VAL A 1 189 ? -14.657 1.690 6.684 1.00 96.12 189 VAL A C 1
ATOM 1519 O O . VAL A 1 189 ? -15.512 2.289 7.327 1.00 96.12 189 VAL A O 1
ATOM 1522 N N . ASN A 1 190 ? -14.972 0.655 5.905 1.00 96.50 190 ASN A N 1
ATOM 1523 C CA . ASN A 1 190 ? -16.265 -0.021 5.909 1.00 96.50 190 ASN A CA 1
ATOM 1524 C C . ASN A 1 190 ? -16.317 -1.043 7.056 1.00 96.50 190 ASN A C 1
ATOM 1526 O O . ASN A 1 190 ? -15.843 -2.172 6.913 1.00 96.50 190 ASN A O 1
ATOM 1530 N N . TYR A 1 191 ? -16.856 -0.650 8.207 1.00 96.81 191 TYR A N 1
ATOM 1531 C CA . TYR A 1 191 ? -16.988 -1.541 9.360 1.00 96.81 191 TYR A CA 1
ATOM 1532 C C . TYR A 1 191 ? -18.081 -2.595 9.135 1.00 96.81 191 TYR A C 1
ATOM 1534 O O . TYR A 1 191 ? -19.208 -2.271 8.778 1.00 96.81 191 TYR A O 1
ATOM 1542 N N . GLY A 1 192 ? -17.761 -3.864 9.390 1.00 95.31 192 GLY A N 1
ATOM 1543 C CA . GLY A 1 192 ? -18.654 -5.002 9.145 1.00 95.31 192 GLY A CA 1
ATOM 1544 C C . GLY A 1 192 ? -18.736 -5.440 7.682 1.00 95.31 192 GLY A C 1
ATOM 1545 O O . GLY A 1 192 ? -19.491 -6.360 7.379 1.00 95.31 192 GLY A O 1
ATOM 1546 N N . GLY A 1 193 ? -17.964 -4.815 6.792 1.00 95.12 193 GLY A N 1
ATOM 1547 C CA . GLY A 1 193 ? -17.917 -5.141 5.372 1.00 95.12 193 GLY A CA 1
ATOM 1548 C C . GLY A 1 193 ? -16.495 -5.300 4.847 1.00 95.12 193 GLY A C 1
ATOM 1549 O O . GLY A 1 193 ? -15.508 -5.126 5.568 1.00 95.12 193 GLY A O 1
ATOM 1550 N N . GLU A 1 194 ? -16.404 -5.652 3.567 1.00 95.50 194 GLU A N 1
ATOM 1551 C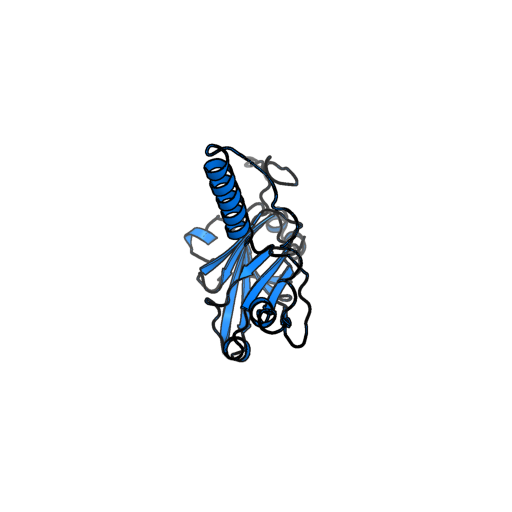 CA . GLU A 1 194 ? -15.127 -5.762 2.871 1.00 95.50 194 GLU A CA 1
ATOM 1552 C C . GLU A 1 194 ? -14.532 -4.370 2.615 1.00 95.50 194 GLU A C 1
ATOM 1554 O O . GLU A 1 194 ? -15.233 -3.402 2.295 1.00 95.50 194 GLU A O 1
ATOM 1559 N N . ASN A 1 195 ? -13.215 -4.286 2.767 1.00 96.75 195 ASN A N 1
ATOM 1560 C CA . ASN A 1 195 ? -12.396 -3.127 2.468 1.00 96.75 195 ASN A CA 1
ATOM 1561 C C . ASN A 1 195 ? -11.305 -3.535 1.489 1.00 96.75 195 ASN A C 1
ATOM 1563 O O . ASN A 1 195 ? -10.662 -4.558 1.697 1.00 96.75 195 ASN A O 1
ATOM 1567 N N . ILE A 1 196 ? -11.061 -2.723 0.461 1.00 97.31 196 ILE A N 1
ATOM 1568 C CA . ILE A 1 196 ? -10.013 -2.975 -0.532 1.00 97.31 196 ILE A CA 1
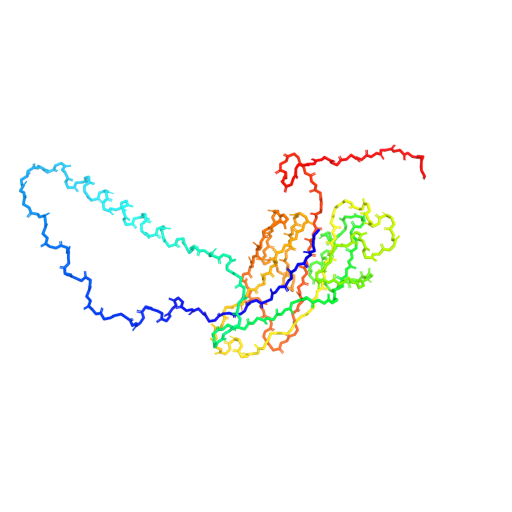ATOM 1569 C C . ILE A 1 196 ? -8.915 -1.929 -0.361 1.00 97.31 196 ILE A C 1
ATOM 1571 O O . ILE A 1 196 ? -9.169 -0.731 -0.514 1.00 97.31 196 ILE A O 1
ATOM 1575 N N . VAL A 1 197 ? -7.704 -2.390 -0.058 1.00 98.19 197 VAL A N 1
ATOM 1576 C CA . VAL A 1 197 ? -6.485 -1.578 -0.069 1.00 98.19 197 VAL A CA 1
ATOM 1577 C C . VAL A 1 197 ? -5.813 -1.746 -1.417 1.00 98.19 197 VAL A C 1
ATOM 1579 O O . VAL A 1 197 ? -5.555 -2.873 -1.846 1.00 98.19 197 VAL A O 1
ATOM 1582 N N . THR A 1 198 ? -5.490 -0.630 -2.058 1.00 98.50 198 THR A N 1
ATOM 1583 C CA . THR A 1 198 ? -4.678 -0.603 -3.274 1.00 98.50 198 THR A CA 1
ATOM 1584 C C . THR A 1 198 ? -3.380 0.137 -2.981 1.00 98.50 198 THR A C 1
ATOM 1586 O O . THR A 1 198 ? -3.405 1.214 -2.391 1.00 98.50 198 THR A O 1
ATOM 1589 N N . VAL A 1 199 ? -2.243 -0.421 -3.391 1.00 98.38 199 VAL A N 1
ATOM 1590 C CA . VAL A 1 199 ? -0.922 0.194 -3.241 1.00 98.38 199 VAL A CA 1
ATOM 1591 C C . VAL A 1 199 ? -0.250 0.275 -4.602 1.00 98.38 199 VAL A C 1
ATOM 1593 O O . VAL A 1 199 ? -0.040 -0.746 -5.251 1.00 98.38 199 VAL A O 1
ATOM 1596 N N . ALA A 1 200 ? 0.119 1.480 -5.023 1.00 98.19 200 ALA A N 1
ATOM 1597 C CA . ALA A 1 200 ? 1.010 1.679 -6.160 1.00 98.19 200 ALA A CA 1
ATOM 1598 C C . ALA A 1 200 ? 2.428 1.857 -5.626 1.00 98.19 200 ALA A C 1
ATOM 1600 O O . ALA A 1 200 ? 2.666 2.766 -4.831 1.00 98.19 200 ALA A O 1
ATOM 1601 N N . ALA A 1 201 ? 3.357 1.012 -6.063 1.00 97.12 201 ALA A N 1
ATOM 1602 C CA . ALA A 1 201 ? 4.770 1.104 -5.721 1.00 97.12 201 ALA A CA 1
ATOM 1603 C C . ALA A 1 201 ? 5.590 1.485 -6.957 1.00 97.12 201 ALA A C 1
ATOM 1605 O O . ALA A 1 201 ? 5.313 1.009 -8.057 1.00 97.12 201 ALA A O 1
ATOM 1606 N N . ASN A 1 202 ? 6.598 2.335 -6.780 1.00 95.62 202 ASN A N 1
ATOM 1607 C CA . ASN A 1 202 ? 7.504 2.768 -7.839 1.00 95.62 202 ASN A CA 1
ATOM 1608 C C . ASN A 1 202 ? 8.956 2.591 -7.407 1.00 95.62 202 ASN A C 1
ATOM 1610 O O . ASN A 1 202 ? 9.361 3.107 -6.364 1.00 95.62 202 ASN A O 1
ATOM 1614 N N . ASN A 1 203 ? 9.741 1.888 -8.218 1.00 93.81 203 ASN A N 1
ATOM 1615 C CA . ASN A 1 203 ? 11.157 1.618 -7.973 1.00 93.81 203 ASN A CA 1
ATOM 1616 C C . ASN A 1 203 ? 12.116 2.569 -8.721 1.00 93.81 203 ASN A C 1
ATOM 1618 O O . ASN A 1 203 ? 13.329 2.382 -8.644 1.00 93.81 203 ASN A O 1
ATOM 1622 N N . THR A 1 204 ? 11.609 3.588 -9.421 1.00 93.56 204 THR A N 1
ATOM 1623 C CA . THR A 1 204 ? 12.428 4.596 -10.103 1.00 93.56 204 THR A CA 1
ATOM 1624 C C . THR A 1 204 ? 13.270 5.391 -9.106 1.00 93.56 204 THR A C 1
ATOM 1626 O O . THR A 1 204 ? 12.746 6.070 -8.219 1.00 93.56 204 THR A O 1
ATOM 1629 N N . LEU A 1 205 ? 14.587 5.347 -9.301 1.00 93.38 205 LEU A N 1
ATOM 1630 C CA . LEU A 1 205 ? 15.569 6.123 -8.547 1.00 93.38 205 LEU A CA 1
ATOM 1631 C C . LEU A 1 205 ? 15.979 7.382 -9.320 1.00 93.38 205 LEU A C 1
ATOM 1633 O O . LEU A 1 205 ? 15.973 7.406 -10.551 1.00 93.38 205 LEU A O 1
ATOM 1637 N N . SER A 1 206 ? 16.355 8.428 -8.588 1.00 92.19 206 SER A N 1
ATOM 1638 C CA . SER A 1 206 ? 16.854 9.694 -9.137 1.00 92.19 206 SER A CA 1
ATOM 1639 C C . SER A 1 206 ? 18.082 10.172 -8.361 1.00 92.19 206 SER A C 1
ATOM 1641 O O . SER A 1 206 ? 18.466 9.580 -7.353 1.00 92.19 206 SER A O 1
ATOM 1643 N N . GLN A 1 207 ? 18.687 11.284 -8.779 1.00 94.06 207 GLN A N 1
ATOM 1644 C CA . GLN A 1 207 ? 19.785 11.907 -8.028 1.00 94.06 207 GLN A CA 1
ATOM 1645 C C . GLN A 1 207 ? 19.349 12.415 -6.640 1.00 94.06 207 GLN A C 1
ATOM 1647 O O . GLN A 1 207 ? 20.188 12.666 -5.780 1.00 94.06 207 GLN A O 1
ATOM 1652 N N . HIS A 1 208 ? 18.041 12.543 -6.402 1.00 91.81 208 HIS A N 1
ATOM 1653 C CA . HIS A 1 208 ? 17.475 12.989 -5.128 1.00 91.81 208 HIS A CA 1
ATOM 1654 C C . HIS A 1 208 ? 16.936 11.838 -4.270 1.00 91.81 208 HIS A C 1
ATOM 1656 O O . HIS A 1 208 ? 16.487 12.076 -3.151 1.00 91.81 208 HIS A O 1
ATOM 1662 N N . THR A 1 209 ? 16.938 10.599 -4.776 1.00 92.25 209 THR A N 1
ATOM 1663 C CA . THR A 1 209 ? 16.547 9.437 -3.967 1.00 92.25 209 THR A CA 1
ATOM 1664 C C . THR A 1 209 ? 17.716 8.949 -3.125 1.00 92.25 209 THR A C 1
ATOM 1666 O O . THR A 1 209 ? 18.877 9.188 -3.449 1.00 92.25 209 THR A O 1
ATOM 1669 N N . ILE A 1 210 ? 17.406 8.219 -2.056 1.00 91.94 210 ILE A N 1
ATOM 1670 C CA . ILE A 1 210 ? 18.392 7.507 -1.240 1.00 91.94 210 ILE A CA 1
ATOM 1671 C C . ILE A 1 210 ? 18.035 6.013 -1.271 1.00 91.94 210 ILE A C 1
ATOM 1673 O O . ILE A 1 210 ? 17.010 5.638 -0.697 1.00 91.94 210 ILE A O 1
ATOM 1677 N N . PRO A 1 211 ? 18.829 5.151 -1.933 1.00 92.00 211 PRO A N 1
ATOM 1678 C CA . PRO A 1 211 ? 20.055 5.457 -2.679 1.00 92.00 211 PRO A CA 1
ATOM 1679 C C . PRO A 1 211 ? 19.795 6.254 -3.968 1.00 92.00 211 PRO A C 1
ATOM 1681 O O . PRO A 1 211 ? 18.681 6.263 -4.499 1.00 92.00 211 PRO A O 1
ATOM 1684 N N . GLN A 1 212 ? 20.838 6.917 -4.469 1.00 93.81 212 GLN A N 1
ATOM 1685 C CA . GLN A 1 212 ? 20.778 7.669 -5.722 1.00 93.81 212 GLN A CA 1
ATOM 1686 C C . GLN A 1 212 ? 20.800 6.725 -6.928 1.00 93.81 212 GLN A C 1
ATOM 1688 O O . GLN A 1 212 ? 21.403 5.653 -6.887 1.00 93.81 212 GLN A O 1
ATOM 1693 N N . GLY A 1 213 ? 20.167 7.144 -8.021 1.00 91.94 213 GLY A N 1
ATOM 1694 C CA . GLY A 1 213 ? 20.186 6.410 -9.282 1.00 91.94 213 GLY A CA 1
ATOM 1695 C C . GLY A 1 213 ? 19.839 7.289 -10.478 1.00 91.94 213 GLY A C 1
ATOM 1696 O O . GLY A 1 213 ? 19.514 8.467 -10.346 1.00 91.94 213 GLY A O 1
ATOM 1697 N N . THR A 1 214 ? 19.946 6.726 -11.675 1.00 90.31 214 THR A N 1
ATOM 1698 C CA . THR A 1 214 ? 19.523 7.372 -12.923 1.00 90.31 214 THR A CA 1
ATOM 1699 C C . THR A 1 214 ? 18.909 6.312 -13.822 1.00 90.31 214 THR A C 1
ATOM 1701 O O . THR A 1 214 ? 19.458 5.220 -13.954 1.00 90.31 214 THR A O 1
ATOM 1704 N N . VAL A 1 215 ? 17.769 6.627 -14.432 1.00 85.44 215 VAL A N 1
ATOM 1705 C CA . VAL A 1 215 ? 17.132 5.749 -15.415 1.00 85.44 215 VAL A CA 1
ATOM 1706 C C . VAL A 1 215 ? 17.709 6.059 -16.789 1.00 85.44 215 VAL A C 1
ATOM 1708 O O . VAL A 1 215 ? 17.649 7.197 -17.250 1.00 85.44 215 VAL A O 1
ATOM 1711 N N . LEU A 1 216 ? 18.273 5.043 -17.441 1.00 83.00 216 LEU A N 1
ATOM 1712 C CA . LEU A 1 216 ? 18.776 5.139 -18.806 1.00 83.00 216 LEU A CA 1
ATOM 1713 C C . LEU A 1 216 ? 17.809 4.418 -19.743 1.00 83.00 216 LEU A C 1
ATOM 1715 O O . LEU A 1 216 ? 17.732 3.190 -19.745 1.00 83.00 216 LEU A O 1
ATOM 1719 N N . HIS A 1 217 ? 17.093 5.178 -20.566 1.00 73.88 217 HIS A N 1
ATOM 1720 C CA . HIS A 1 217 ? 16.318 4.610 -21.664 1.00 73.88 217 HIS A CA 1
ATOM 1721 C C . HIS A 1 217 ? 17.272 4.315 -22.822 1.00 73.88 217 HIS A C 1
ATOM 1723 O O . HIS A 1 217 ? 17.738 5.219 -23.515 1.00 73.88 217 HIS A O 1
ATOM 1729 N N . THR A 1 218 ? 17.620 3.045 -23.011 1.00 64.44 218 THR A N 1
ATOM 1730 C CA . THR A 1 218 ? 18.416 2.632 -24.168 1.00 64.44 218 THR A CA 1
ATOM 1731 C C . THR A 1 218 ? 17.495 2.552 -25.383 1.00 64.44 218 THR A C 1
ATOM 1733 O O . THR A 1 218 ? 16.727 1.608 -25.523 1.00 64.44 218 THR A O 1
ATOM 1736 N N . ASN A 1 219 ? 17.588 3.532 -26.285 1.00 55.16 219 ASN A N 1
ATOM 1737 C CA . ASN A 1 219 ? 16.906 3.533 -27.589 1.00 55.16 219 ASN A CA 1
ATOM 1738 C C . ASN A 1 219 ? 17.537 2.521 -28.567 1.00 55.16 219 ASN A C 1
ATOM 1740 O O . ASN A 1 219 ? 17.814 2.861 -29.715 1.00 55.16 219 ASN A O 1
ATOM 1744 N N . ASN A 1 220 ? 17.861 1.305 -28.122 1.00 48.97 220 ASN A N 1
ATOM 1745 C CA . ASN A 1 220 ? 18.533 0.336 -28.978 1.00 48.97 220 ASN A CA 1
ATOM 1746 C C . ASN A 1 220 ? 17.504 -0.611 -29.601 1.00 48.97 220 ASN A C 1
ATOM 1748 O O . ASN A 1 220 ? 17.003 -1.520 -28.947 1.00 48.97 220 ASN A O 1
ATOM 1752 N N . THR A 1 221 ? 17.204 -0.387 -30.878 1.00 52.47 221 THR A N 1
ATOM 1753 C CA . THR A 1 221 ? 16.281 -1.166 -31.718 1.00 52.47 221 THR A CA 1
ATOM 1754 C C . THR A 1 221 ? 16.797 -2.563 -32.094 1.00 52.47 221 THR A C 1
ATOM 1756 O O . THR A 1 221 ? 16.211 -3.209 -32.955 1.00 52.47 221 THR A O 1
ATOM 1759 N N . ASN A 1 222 ? 17.860 -3.058 -31.451 1.00 45.47 222 ASN A N 1
ATOM 1760 C CA . ASN A 1 222 ? 18.488 -4.345 -31.759 1.00 45.47 222 ASN A CA 1
ATOM 1761 C C . ASN A 1 222 ? 18.665 -5.214 -30.502 1.00 45.47 222 ASN A C 1
ATOM 1763 O O . ASN A 1 222 ? 19.780 -5.339 -29.986 1.00 45.47 222 ASN A O 1
ATOM 1767 N N . ARG A 1 223 ? 17.588 -5.829 -30.005 1.00 42.81 223 ARG A N 1
ATOM 1768 C CA . ARG A 1 223 ? 17.693 -6.954 -29.067 1.00 42.81 223 ARG A CA 1
ATOM 1769 C C . ARG A 1 223 ? 16.585 -7.971 -29.272 1.00 42.81 223 ARG A C 1
ATOM 1771 O O . ARG A 1 223 ? 15.438 -7.531 -29.495 1.00 42.81 223 ARG A O 1
#